Protein AF-0000000080353874 (afdb_homodimer)

Secondary structure (DSSP, 8-state):
-HHHHHHHHH-HHHHHHHHTS-HHHHHHHHHHHHHHHHHHTS-GGG--HHHHHHHHHHHHHHHHTT---HHHHHHHHHHHHHHHHHHHHHHHHHHHHHHHHHHHHHHHHHHHHHHHHHHHHHHHHPPPPTHHHHH-/-HHHHHHHHH-HHHHHHHHTS-HHHHHHHHHHHHHHHHHHTS-GGG--HHHHHHHHHHHHHHHHTT---HHHHHHHHHHHHHHHHHHHHHHHHHHHHHHHHHHHHHHHHHHHHHHHHHHHHHHHHPPPPHHHHHH-

pLDDT: mean 91.62, std 8.07, range [52.03, 98.19]

Sequence (272 aa):
MEFVSRLFEKHPEVALEFRSKNPHLRTGYINVLLRLTQKLGKSPQELSNDELSDAGVALTYMADAGFDMGWLDKILEEVKEKKKKEEACLARLQEMKEQLKPLKQKCLELEAQVDKEKAELLEARAPHSFDQYLSSMEFVSRLFEKHPEVALEFRSKNPHLRTGYINVLLRLTQKLGKSPQELSNDELSDAGVALTYMADAGFDMGWLDKILEEVKEKKKKEEACLARLQEMKEQLKPLKQKCLELEAQVDKEKAELLEARAPHSFDQYLSS

Foldseek 3Di:
DVVVVVVCVVVVVQVVLLVVDDPVCSVVLVVLVVVLVVQLPDALVVDDPVNLVVSVVSLVVCVVSPGDCVVSVVSSVVSVVNNVVVVVVVVVVVVVVVVVVVVVVVVVVVVVVVVVVVVVVVVVPDDDDPVVVVPD/DVVVVVVCVVVVVQVVLLVPDDPVCSVVLVVLVVVLVVQLPDALVVDDPVNLVVSVVSLVVCVVSPGDCVVSVVSSVVSVVNNVVVVVVVVVVVVVVVVVVVVVVVVVVVVVVVVVVVVVVVVVPDDDDPVVVVPD

Structure (mmCIF, N/CA/C/O backbone):
data_AF-0000000080353874-model_v1
#
loop_
_entity.id
_entity.type
_entity.pdbx_description
1 polymer 'MATH domain-containing protein'
#
loop_
_atom_site.group_PDB
_atom_site.id
_atom_site.type_symbol
_atom_site.label_atom_id
_atom_site.label_alt_id
_atom_site.label_comp_id
_atom_site.label_asym_id
_atom_site.label_entity_id
_atom_site.label_seq_id
_atom_site.pdbx_PDB_ins_code
_atom_site.Cartn_x
_atom_site.Cartn_y
_atom_site.Cartn_z
_atom_site.occupancy
_atom_site.B_iso_or_equiv
_atom_site.auth_seq_id
_atom_site.auth_comp_id
_atom_site.auth_asym_id
_atom_site.auth_atom_id
_atom_site.pdbx_PDB_model_num
ATOM 1 N N . MET A 1 1 ? 1.999 55.312 8.234 1 63.28 1 MET A N 1
ATOM 2 C CA . MET A 1 1 ? 1.044 56.312 8.711 1 63.28 1 MET A CA 1
ATOM 3 C C . MET A 1 1 ? -0.379 55.938 8.312 1 63.28 1 MET A C 1
ATOM 5 O O . MET A 1 1 ? -1.295 55.969 9.133 1 63.28 1 MET A O 1
ATOM 9 N N . GLU A 1 2 ? -0.512 55.281 7.141 1 74.94 2 GLU A N 1
ATOM 10 C CA . GLU A 1 2 ? -1.849 54.938 6.66 1 74.94 2 GLU A CA 1
ATOM 11 C C . GLU A 1 2 ? -2.475 53.812 7.5 1 74.94 2 GLU A C 1
ATOM 13 O O . GLU A 1 2 ? -3.664 53.875 7.82 1 74.94 2 GLU A O 1
ATOM 18 N N . PHE A 1 3 ? -1.653 52.969 8.039 1 76.69 3 PHE A N 1
ATOM 19 C CA . PHE A 1 3 ? -2.176 51.844 8.82 1 76.69 3 PHE A CA 1
ATOM 20 C C . PHE A 1 3 ? -2.705 52.344 10.164 1 76.69 3 PHE A C 1
ATOM 22 O O . PHE A 1 3 ? -3.803 51.969 10.578 1 76.69 3 PHE A O 1
ATOM 29 N N . VAL A 1 4 ? -2.002 53.25 10.703 1 81.5 4 VAL A N 1
ATOM 30 C CA . VAL A 1 4 ? -2.393 53.75 12.016 1 81.5 4 VAL A CA 1
ATOM 31 C C . VAL A 1 4 ? -3.688 54.562 11.891 1 81.5 4 VAL A C 1
ATOM 33 O O . VAL A 1 4 ? -4.574 54.438 12.742 1 81.5 4 VAL A O 1
ATOM 36 N N . SER A 1 5 ? -3.787 55.281 10.883 1 84 5 SER A N 1
ATOM 37 C CA . SER A 1 5 ? -5 56.062 10.656 1 84 5 SER A CA 1
ATOM 38 C C . SER A 1 5 ? -6.223 55.156 10.516 1 84 5 SER A C 1
ATOM 40 O O . SER A 1 5 ? -7.281 55.438 11.07 1 84 5 SER A O 1
ATOM 42 N N . ARG A 1 6 ? -6.059 54.031 9.844 1 82.25 6 ARG A N 1
ATOM 43 C CA . ARG A 1 6 ? -7.16 53.094 9.664 1 82.25 6 ARG A CA 1
ATOM 44 C C . ARG A 1 6 ? -7.5 52.406 10.977 1 82.25 6 ARG A C 1
ATOM 46 O O . ARG A 1 6 ? -8.672 52.156 11.273 1 82.25 6 ARG A O 1
ATOM 53 N N . LEU A 1 7 ? -6.5 52.156 11.648 1 84.31 7 LEU A N 1
ATOM 54 C CA . LEU A 1 7 ? -6.695 51.531 12.945 1 84.31 7 LEU A CA 1
ATOM 55 C C . LEU A 1 7 ? -7.484 52.438 13.883 1 84.31 7 LEU A C 1
ATOM 57 O O . LEU A 1 7 ? -8.43 52 14.531 1 84.31 7 LEU A O 1
ATOM 61 N N . PHE A 1 8 ? -7.184 53.812 13.812 1 86.69 8 PHE A N 1
ATOM 62 C CA . PHE A 1 8 ? -7.836 54.75 14.711 1 86.69 8 PHE A CA 1
ATOM 63 C C . PHE A 1 8 ? -9.25 55.062 14.234 1 86.69 8 PHE A C 1
ATOM 65 O O . PHE A 1 8 ? -10.117 55.406 15.031 1 86.69 8 PHE A O 1
ATOM 72 N N . GLU A 1 9 ? -9.477 54.969 12.969 1 84.31 9 GLU A N 1
ATOM 73 C CA . GLU A 1 9 ? -10.828 55.125 12.445 1 84.31 9 GLU A CA 1
ATOM 74 C C . GLU A 1 9 ? -11.75 54.031 12.945 1 84.31 9 GLU A C 1
ATOM 76 O O . GLU A 1 9 ? -12.906 54.281 13.273 1 84.31 9 GLU A O 1
ATOM 81 N N . LYS A 1 10 ? -11.234 52.906 13.102 1 83.44 10 LYS A N 1
ATOM 82 C CA . LYS A 1 10 ? -12.023 51.75 13.531 1 83.44 10 LYS A CA 1
ATOM 83 C C . LYS A 1 10 ? -12.094 51.656 15.055 1 83.44 10 LYS A C 1
ATOM 85 O O . LYS A 1 10 ? -13.086 51.188 15.609 1 83.44 10 LYS A O 1
ATOM 90 N N . HIS A 1 11 ? -11.016 52.094 15.641 1 84.06 11 HIS A N 1
ATOM 91 C CA . HIS A 1 11 ? -10.945 52.062 17.094 1 84.06 11 HIS A CA 1
ATOM 92 C C . HIS A 1 11 ? -10.68 53.469 17.641 1 84.06 11 HIS A C 1
ATOM 94 O O . HIS A 1 11 ? -9.602 53.75 18.188 1 84.06 11 HIS A O 1
ATOM 100 N N . PRO A 1 12 ? -11.711 54.312 17.562 1 86.25 12 PRO A N 1
ATOM 101 C CA . PRO A 1 12 ? -11.508 55.719 17.953 1 86.25 12 PRO A CA 1
ATOM 102 C C . PRO A 1 12 ? -11.188 55.875 19.453 1 86.25 12 PRO A C 1
ATOM 104 O O . PRO A 1 12 ? -10.508 56.812 19.844 1 86.25 12 PRO A O 1
ATOM 107 N N . GLU A 1 13 ? -11.742 54.938 20.219 1 86.94 13 GLU A N 1
ATOM 108 C CA . GLU A 1 13 ? -11.438 54.969 21.656 1 86.94 13 GLU A CA 1
ATOM 109 C C . GLU A 1 13 ? -9.938 54.906 21.906 1 86.94 13 GLU A C 1
ATOM 111 O O . GLU A 1 13 ? -9.414 55.531 22.812 1 86.94 13 GLU A O 1
ATOM 116 N N . VAL A 1 14 ? -9.281 54.094 21.094 1 87.75 14 VAL A N 1
ATOM 117 C CA . VAL A 1 14 ? -7.836 53.969 21.234 1 87.75 14 VAL A CA 1
ATOM 118 C C . VAL A 1 14 ? -7.176 55.281 20.812 1 87.75 14 VAL A C 1
ATOM 120 O O . VAL A 1 14 ? -6.23 55.75 21.469 1 87.75 14 VAL A O 1
ATOM 123 N N . ALA A 1 15 ? -7.652 55.938 19.797 1 86.75 15 ALA A N 1
ATOM 124 C CA . ALA A 1 15 ? -7.125 57.25 19.375 1 86.75 15 ALA A CA 1
ATOM 125 C C . ALA A 1 15 ? -7.227 58.281 20.484 1 86.75 15 ALA A C 1
ATOM 127 O O . ALA A 1 15 ? -6.281 59.031 20.734 1 86.75 15 ALA A O 1
ATOM 128 N N . LEU A 1 16 ? -8.43 58.25 21.094 1 90.31 16 LEU A N 1
ATOM 129 C CA . LEU A 1 16 ? -8.648 59.188 22.188 1 90.31 16 LEU A CA 1
ATOM 130 C C . LEU A 1 16 ? -7.668 58.938 23.328 1 90.31 16 LEU A C 1
ATOM 132 O O . LEU A 1 16 ? -7.148 59.906 23.922 1 90.31 16 LEU A O 1
ATOM 136 N N . GLU A 1 17 ? -7.441 57.75 23.625 1 91 17 GLU A N 1
ATOM 137 C CA . GLU A 1 17 ? -6.523 57.375 24.703 1 91 17 GLU A CA 1
ATOM 138 C C . GLU A 1 17 ? -5.09 57.781 24.359 1 91 17 GLU A C 1
ATOM 140 O O . GLU A 1 17 ? -4.328 58.188 25.25 1 91 17 GLU A O 1
ATOM 145 N N . PHE A 1 18 ? -4.766 57.75 23.141 1 89.25 18 PHE A N 1
ATOM 146 C CA . PHE A 1 18 ? -3.451 58.188 22.703 1 89.25 18 PHE A CA 1
ATOM 147 C C . PHE A 1 18 ? -3.305 59.688 22.891 1 89.25 18 PHE A C 1
ATOM 149 O O . PHE A 1 18 ? -2.25 60.156 23.312 1 89.25 18 PHE A O 1
ATOM 156 N N . ARG A 1 19 ? -4.273 60.406 22.625 1 87.31 19 ARG A N 1
ATOM 157 C CA . ARG A 1 19 ? -4.246 61.875 22.703 1 87.31 19 ARG A CA 1
ATOM 158 C C . ARG A 1 19 ? -4.016 62.344 24.125 1 87.31 19 ARG A C 1
ATOM 160 O O . ARG A 1 19 ? -3.41 63.375 24.359 1 87.31 19 ARG A O 1
ATOM 167 N N . SER A 1 20 ? -4.512 61.531 25.031 1 88.06 20 SER A N 1
ATOM 168 C CA . SER A 1 20 ? -4.406 61.938 26.438 1 88.06 20 SER A CA 1
ATOM 169 C C . SER A 1 20 ? -2.984 61.719 26.953 1 88.06 20 SER A C 1
ATOM 171 O O . SER A 1 20 ? -2.641 62.219 28.031 1 88.06 20 SER A O 1
ATOM 173 N N . LYS A 1 21 ? -2.145 61.094 26.172 1 89.94 21 LYS A N 1
ATOM 174 C CA . LYS A 1 21 ? -0.783 60.812 26.609 1 89.94 21 LYS A CA 1
ATOM 175 C C . LYS A 1 21 ? 0.164 61.969 26.234 1 89.94 21 LYS A C 1
ATOM 177 O O . LYS A 1 21 ? -0.119 62.719 25.328 1 89.94 21 LYS A O 1
ATOM 182 N N . ASN A 1 22 ? 1.333 62.062 27 1 90.44 22 ASN A N 1
ATOM 183 C CA . ASN A 1 22 ? 2.398 63 26.641 1 90.44 22 ASN A CA 1
ATOM 184 C C . ASN A 1 22 ? 2.941 62.719 25.25 1 90.44 22 ASN A C 1
ATOM 186 O O . ASN A 1 22 ? 3.131 61.562 24.875 1 90.44 22 ASN A O 1
ATOM 190 N N . PRO A 1 23 ? 3.223 63.75 24.531 1 86.69 23 PRO A N 1
ATOM 191 C CA . PRO A 1 23 ? 3.672 63.594 23.141 1 86.69 23 PRO A CA 1
ATOM 192 C C . PRO A 1 23 ? 4.902 62.688 23.031 1 86.69 23 PRO A C 1
ATOM 194 O O . PRO A 1 23 ? 5.051 61.969 22.047 1 86.69 23 PRO A O 1
ATOM 197 N N . HIS A 1 24 ? 5.707 62.688 24.094 1 86.62 24 HIS A N 1
ATOM 198 C CA . HIS A 1 24 ? 6.938 61.906 24.047 1 86.62 24 HIS A CA 1
ATOM 199 C C . HIS A 1 24 ? 6.648 60.406 24.156 1 86.62 24 HIS A C 1
ATOM 201 O O . HIS A 1 24 ? 7.398 59.562 23.625 1 86.62 24 HIS A O 1
ATOM 207 N N . LEU A 1 25 ? 5.539 60.125 24.797 1 90.25 25 LEU A N 1
ATOM 208 C CA . LEU A 1 25 ? 5.184 58.719 25.016 1 90.25 25 LEU A CA 1
ATOM 209 C C . LEU A 1 25 ? 4.309 58.188 23.891 1 90.25 25 LEU A C 1
ATOM 211 O O . LEU A 1 25 ? 4.246 56.969 23.672 1 90.25 25 LEU A O 1
ATOM 215 N N . ARG A 1 26 ? 3.723 59.125 23.125 1 90.62 26 ARG A N 1
ATOM 216 C CA . ARG A 1 26 ? 2.785 58.719 22.078 1 90.62 26 ARG A CA 1
ATOM 217 C C . ARG A 1 26 ? 3.492 57.938 20.984 1 90.62 26 ARG A C 1
ATOM 219 O O . ARG A 1 26 ? 2.998 56.906 20.531 1 90.62 26 ARG A O 1
ATOM 226 N N . THR A 1 27 ? 4.605 58.406 20.703 1 89.31 27 THR A N 1
ATOM 227 C CA . THR A 1 27 ? 5.375 57.75 19.656 1 89.31 27 THR A CA 1
ATOM 228 C C . THR A 1 27 ? 5.758 56.344 20.078 1 89.31 27 THR A C 1
ATOM 230 O O . THR A 1 27 ? 5.652 55.406 19.281 1 89.31 27 THR A O 1
ATOM 233 N N . GLY A 1 28 ? 6.172 56.156 21.281 1 92.69 28 GLY A N 1
ATOM 234 C CA . GLY A 1 28 ? 6.512 54.844 21.781 1 92.69 28 GLY A CA 1
ATOM 235 C C . GLY A 1 28 ? 5.344 53.875 21.766 1 92.69 28 GLY A C 1
ATOM 236 O O . GLY A 1 28 ? 5.48 52.75 21.297 1 92.69 28 GLY A O 1
ATOM 237 N N . TYR A 1 29 ? 4.246 54.375 22.172 1 94.38 29 TYR A N 1
ATOM 238 C CA . TYR A 1 29 ? 3.053 53.531 22.219 1 94.38 29 TYR A CA 1
ATOM 239 C C . TYR A 1 29 ? 2.588 53.156 20.812 1 94.38 29 TYR A C 1
ATOM 241 O O . TYR A 1 29 ? 2.158 52.031 20.562 1 94.38 29 TYR A O 1
ATOM 249 N N . ILE A 1 30 ? 2.701 54.125 19.906 1 91 30 ILE A N 1
ATOM 250 C CA . ILE A 1 30 ? 2.301 53.875 18.531 1 91 30 ILE A CA 1
ATOM 251 C C . ILE A 1 30 ? 3.197 52.781 17.922 1 91 30 ILE A C 1
ATOM 253 O O . ILE A 1 30 ? 2.721 51.906 17.219 1 91 30 ILE A O 1
ATOM 257 N N . ASN A 1 31 ? 4.422 52.812 18.281 1 93 31 ASN A N 1
ATOM 258 C CA . ASN A 1 31 ? 5.355 51.812 17.766 1 93 31 ASN A CA 1
ATOM 259 C C . ASN A 1 31 ? 5.031 50.406 18.312 1 93 31 ASN A C 1
ATOM 261 O O . ASN A 1 31 ? 5.133 49.438 17.594 1 93 31 ASN A O 1
ATOM 265 N N . VAL A 1 32 ? 4.695 50.344 19.578 1 94.19 32 VAL A N 1
ATOM 266 C CA . VAL A 1 32 ? 4.297 49.094 20.172 1 94.19 32 VAL A CA 1
ATOM 267 C C . VAL A 1 32 ? 3.059 48.531 19.453 1 94.19 32 VAL A C 1
ATOM 269 O O . VAL A 1 32 ? 3.01 47.375 19.078 1 94.19 32 VAL A O 1
ATOM 272 N N . LEU A 1 33 ? 2.1 49.438 19.234 1 92.31 33 LEU A N 1
ATOM 273 C CA . LEU A 1 33 ? 0.855 49.062 18.578 1 92.31 33 LEU A CA 1
ATOM 274 C C . LEU A 1 33 ? 1.118 48.562 17.172 1 92.31 33 LEU A C 1
ATOM 276 O O . LEU A 1 33 ? 0.566 47.531 16.75 1 92.31 33 LEU A O 1
ATOM 280 N N . LEU A 1 34 ? 2.012 49.25 16.5 1 90.88 34 LEU A N 1
ATOM 281 C CA . LEU A 1 34 ? 2.346 48.844 15.133 1 90.88 34 LEU A CA 1
ATOM 282 C C . LEU A 1 34 ? 3.047 47.5 15.109 1 90.88 34 LEU A C 1
ATOM 284 O O . LEU A 1 34 ? 2.732 46.656 14.273 1 90.88 34 LEU A O 1
ATOM 288 N N . ARG A 1 35 ? 3.938 47.25 15.992 1 94.06 35 ARG A N 1
ATOM 289 C CA . ARG A 1 35 ? 4.633 45.969 16.078 1 94.06 35 ARG A CA 1
ATOM 290 C C . ARG A 1 35 ? 3.662 44.844 16.391 1 94.06 35 ARG A C 1
ATOM 292 O O . ARG A 1 35 ? 3.756 43.75 15.812 1 94.06 35 ARG A O 1
ATOM 299 N N . LEU A 1 36 ? 2.766 45.062 17.266 1 94.12 36 LEU A N 1
ATOM 300 C CA . LEU A 1 36 ? 1.767 44.062 17.625 1 94.12 36 LEU A CA 1
ATOM 301 C C . LEU A 1 36 ? 0.898 43.688 16.438 1 94.12 36 LEU A C 1
ATOM 303 O O . LEU A 1 36 ? 0.7 42.5 16.141 1 94.12 36 LEU A O 1
ATOM 307 N N . THR A 1 37 ? 0.398 44.688 15.742 1 90.5 37 THR A N 1
ATOM 308 C CA . THR A 1 37 ? -0.496 44.438 14.617 1 90.5 37 THR A CA 1
ATOM 309 C C . THR A 1 37 ? 0.243 43.719 13.484 1 90.5 37 THR A C 1
ATOM 311 O O . THR A 1 37 ? -0.317 42.844 12.82 1 90.5 37 THR A O 1
ATOM 314 N N . GLN A 1 38 ? 1.484 44.094 13.297 1 89.62 38 GLN A N 1
ATOM 315 C CA . GLN A 1 38 ? 2.301 43.438 12.281 1 89.62 38 GLN A CA 1
ATOM 316 C C . GLN A 1 38 ? 2.531 41.969 12.633 1 89.62 38 GLN A C 1
ATOM 318 O O . GLN A 1 38 ? 2.389 41.094 11.781 1 89.62 38 GLN A O 1
ATOM 323 N N . LYS A 1 39 ? 2.873 41.719 13.852 1 93.38 39 LYS A N 1
ATOM 324 C CA . LYS A 1 39 ? 3.137 40.375 14.336 1 93.38 39 LYS A CA 1
ATOM 325 C C . LYS A 1 39 ? 1.88 39.5 14.258 1 93.38 39 LYS A C 1
ATOM 327 O O . LYS A 1 39 ? 1.908 38.406 13.703 1 93.38 39 LYS A O 1
ATOM 332 N N . LEU A 1 40 ? 0.799 40.031 14.727 1 92.56 40 LEU A N 1
ATOM 333 C CA . LEU A 1 40 ? -0.435 39.25 14.805 1 92.56 40 LEU A CA 1
ATOM 334 C C . LEU A 1 40 ? -1.054 39.094 13.422 1 92.56 40 LEU A C 1
ATOM 336 O O . LEU A 1 40 ? -1.921 38.219 13.234 1 92.56 40 LEU A O 1
ATOM 340 N N . GLY A 1 41 ? -0.61 39.875 12.492 1 89.5 41 GLY A N 1
ATOM 341 C CA . GLY A 1 41 ? -1.071 39.75 11.125 1 89.5 41 GLY A CA 1
ATOM 342 C C . GLY A 1 41 ? -0.348 38.656 10.344 1 89.5 41 GLY A C 1
ATOM 343 O O . GLY A 1 41 ? -0.775 38.281 9.258 1 89.5 41 GLY A O 1
ATOM 344 N N . LYS A 1 42 ? 0.674 38.156 10.859 1 90.56 42 LYS A N 1
ATOM 345 C CA . LYS A 1 42 ? 1.438 37.094 10.211 1 90.56 42 LYS A CA 1
ATOM 346 C C . LYS A 1 42 ? 0.705 35.75 10.289 1 90.56 42 LYS A C 1
ATOM 348 O O . LYS A 1 42 ? -0.196 35.594 11.117 1 90.56 42 LYS A O 1
ATOM 353 N N . SER A 1 43 ? 1.148 34.906 9.398 1 92.06 43 SER A N 1
ATOM 354 C CA . SER A 1 43 ? 0.629 33.562 9.484 1 92.06 43 SER A CA 1
ATOM 355 C C . SER A 1 43 ? 1.178 32.844 10.703 1 92.06 43 SER A C 1
ATOM 357 O O . SER A 1 43 ? 2.301 33.094 11.141 1 92.06 43 SER A O 1
ATOM 359 N N . PRO A 1 44 ? 0.392 31.922 11.242 1 92.19 44 PRO A N 1
ATOM 360 C CA . PRO A 1 44 ? 0.821 31.188 12.43 1 92.19 44 PRO A CA 1
ATOM 361 C C . PRO A 1 44 ? 2.168 30.5 12.242 1 92.19 44 PRO A C 1
ATOM 363 O O . PRO A 1 44 ? 2.945 30.375 13.188 1 92.19 44 PRO A O 1
ATOM 366 N N . GLN A 1 45 ? 2.424 30.094 11.023 1 93.56 45 GLN A N 1
ATOM 367 C CA . GLN A 1 45 ? 3.652 29.344 10.789 1 93.56 45 GLN A CA 1
ATOM 368 C C . GLN A 1 45 ? 4.879 30.234 10.906 1 93.56 45 GLN A C 1
ATOM 370 O O . GLN A 1 45 ? 5.992 29.75 11.117 1 93.56 45 GLN A O 1
ATOM 375 N N . GLU A 1 46 ? 4.629 31.547 10.805 1 94.25 46 GLU A N 1
ATOM 376 C CA . GLU A 1 46 ? 5.727 32.5 10.852 1 94.25 46 GLU A CA 1
ATOM 377 C C . GLU A 1 46 ? 5.957 33 12.273 1 94.25 46 GLU A C 1
ATOM 379 O O . GLU A 1 46 ? 6.895 33.781 12.523 1 94.25 46 GLU A O 1
ATOM 384 N N . LEU A 1 47 ? 5.148 32.625 13.234 1 95.19 47 LEU A N 1
ATOM 385 C CA . LEU A 1 47 ? 5.211 33.094 14.609 1 95.19 47 LEU A CA 1
ATOM 386 C C . LEU A 1 47 ? 5.699 32 15.539 1 95.19 47 LEU A C 1
ATOM 388 O O . LEU A 1 47 ? 5.301 30.844 15.398 1 95.19 47 LEU A O 1
ATOM 392 N N . SER A 1 48 ? 6.586 32.25 16.375 1 96.44 48 SER A N 1
ATOM 393 C CA . SER A 1 48 ? 6.949 31.312 17.422 1 96.44 48 SER A CA 1
ATOM 394 C C . SER A 1 48 ? 6.078 31.5 18.656 1 96.44 48 SER A C 1
ATOM 396 O O . SER A 1 48 ? 5.422 32.531 18.812 1 96.44 48 SER A O 1
ATOM 398 N N . ASN A 1 49 ? 6.027 30.5 19.516 1 96.31 49 ASN A N 1
ATOM 399 C CA . ASN A 1 49 ? 5.289 30.625 20.766 1 96.31 49 ASN A CA 1
ATOM 400 C C . ASN A 1 49 ? 5.863 31.75 21.641 1 96.31 49 ASN A C 1
ATOM 402 O O . ASN A 1 49 ? 5.121 32.406 22.359 1 96.31 49 ASN A O 1
ATOM 406 N N . ASP A 1 50 ? 7.168 31.984 21.531 1 96.94 50 ASP A N 1
ATOM 407 C CA . ASP A 1 50 ? 7.805 33.062 22.25 1 96.94 50 ASP A CA 1
ATOM 408 C C . ASP A 1 50 ? 7.309 34.438 21.75 1 96.94 50 ASP A C 1
ATOM 410 O O . ASP A 1 50 ? 7.082 35.344 22.547 1 96.94 50 ASP A O 1
ATOM 414 N N . GLU A 1 51 ? 7.172 34.531 20.453 1 96.94 51 GLU A N 1
ATOM 415 C CA . GLU A 1 51 ? 6.688 35.781 19.891 1 96.94 51 GLU A CA 1
ATOM 416 C C . GLU A 1 51 ? 5.258 36.062 20.344 1 96.94 51 GLU A C 1
ATOM 418 O O . GLU A 1 51 ? 4.902 37.219 20.594 1 96.94 51 GLU A O 1
ATOM 423 N N . LEU A 1 52 ? 4.48 35.031 20.469 1 97.25 52 LEU A N 1
ATOM 424 C CA . LEU A 1 52 ? 3.107 35.219 20.938 1 97.25 52 LEU A CA 1
ATOM 425 C C . LEU A 1 52 ? 3.074 35.594 22.406 1 97.25 52 LEU A C 1
ATOM 427 O O . LEU A 1 52 ? 2.277 36.469 22.812 1 97.25 52 LEU A O 1
ATOM 431 N N . SER A 1 53 ? 3.959 34.938 23.203 1 97.5 53 SER A N 1
ATOM 432 C CA . SER A 1 53 ? 4.082 35.344 24.609 1 97.5 53 SER A CA 1
ATOM 433 C C . SER A 1 53 ? 4.508 36.781 24.75 1 97.5 53 SER A C 1
ATOM 435 O O . SER A 1 53 ? 3.949 37.531 25.562 1 97.5 53 SER A O 1
ATOM 437 N N . ASP A 1 54 ? 5.449 37.156 23.891 1 97.56 54 ASP A N 1
ATOM 438 C CA . ASP A 1 54 ? 5.914 38.531 23.891 1 97.56 54 ASP A CA 1
ATOM 439 C C . ASP A 1 54 ? 4.777 39.5 23.562 1 97.56 54 ASP A C 1
ATOM 441 O O . ASP A 1 54 ? 4.684 40.594 24.141 1 97.56 54 ASP A O 1
ATOM 445 N N . ALA A 1 55 ? 3.977 39.125 22.609 1 97.5 55 ALA A N 1
ATOM 446 C CA . ALA A 1 55 ? 2.828 39.938 22.25 1 97.5 55 ALA A CA 1
ATOM 447 C C . ALA A 1 55 ? 1.883 40.094 23.438 1 97.5 55 ALA A C 1
ATOM 449 O O . ALA A 1 55 ? 1.349 41.188 23.672 1 97.5 55 ALA A O 1
ATOM 450 N N . GLY A 1 56 ? 1.693 39.031 24.188 1 97.94 56 GLY A N 1
ATOM 451 C CA . GLY A 1 56 ? 0.888 39.094 25.391 1 97.94 56 GLY A CA 1
ATOM 452 C C . GLY A 1 56 ? 1.443 40.062 26.406 1 97.94 56 GLY A C 1
ATOM 453 O O . GLY A 1 56 ? 0.695 40.844 27 1 97.94 56 GLY A O 1
ATOM 454 N N . VAL A 1 57 ? 2.742 40.062 26.594 1 98 57 VAL A N 1
ATOM 455 C CA . VAL A 1 57 ? 3.404 40.969 27.516 1 98 57 VAL A CA 1
ATOM 456 C C . VAL A 1 57 ? 3.223 42.406 27.047 1 98 57 VAL A C 1
ATOM 458 O O . VAL A 1 57 ? 2.91 43.281 27.859 1 98 57 VAL A O 1
ATOM 461 N N . ALA A 1 58 ? 3.387 42.656 25.75 1 97.94 58 ALA A N 1
ATOM 462 C CA . ALA A 1 58 ? 3.225 43.969 25.188 1 97.94 58 ALA A CA 1
ATOM 463 C C . ALA A 1 58 ? 1.799 44.5 25.375 1 97.94 58 ALA A C 1
ATOM 465 O O . ALA A 1 58 ? 1.588 45.656 25.672 1 97.94 58 ALA A O 1
ATOM 466 N N . LEU A 1 59 ? 0.845 43.625 25.219 1 97.12 59 LEU A N 1
ATOM 467 C CA . LEU A 1 59 ? -0.548 44 25.422 1 97.12 59 LEU A CA 1
ATOM 468 C C . LEU A 1 59 ? -0.8 44.406 26.875 1 97.12 59 LEU A C 1
ATOM 470 O O . LEU A 1 59 ? -1.5 45.375 27.141 1 97.12 59 LEU A O 1
ATOM 474 N N . THR A 1 60 ? -0.199 43.656 27.812 1 97.06 60 THR A N 1
ATOM 475 C CA . THR A 1 60 ? -0.304 44 29.234 1 97.06 60 THR A CA 1
ATOM 476 C C . THR A 1 60 ? 0.319 45.375 29.516 1 97.06 60 THR A C 1
ATOM 478 O O . THR A 1 60 ? -0.249 46.156 30.25 1 97.06 60 THR A O 1
ATOM 481 N N . TYR A 1 61 ? 1.444 45.594 28.844 1 96.62 61 TYR A N 1
ATOM 482 C CA . TYR A 1 61 ? 2.119 46.906 28.969 1 96.62 61 TYR A CA 1
ATOM 483 C C . TYR A 1 61 ? 1.209 48.031 28.5 1 96.62 61 TYR A C 1
ATOM 485 O O . TYR A 1 61 ? 1.073 49.031 29.203 1 96.62 61 TYR A O 1
ATOM 493 N N . MET A 1 62 ? 0.507 47.844 27.406 1 95.69 62 MET A N 1
ATOM 494 C CA . MET A 1 62 ? -0.409 48.844 26.875 1 95.69 62 MET A CA 1
ATOM 495 C C . MET A 1 62 ? -1.616 49.031 27.781 1 95.69 62 MET A C 1
ATOM 497 O O . MET A 1 62 ? -2.043 50.156 28.031 1 95.69 62 MET A O 1
ATOM 501 N N . ALA A 1 63 ? -2.094 47.969 28.281 1 94.75 63 ALA A N 1
ATOM 502 C CA . ALA A 1 63 ? -3.238 48.031 29.188 1 94.75 63 ALA A CA 1
ATOM 503 C C . ALA A 1 63 ? -2.885 48.781 30.469 1 94.75 63 A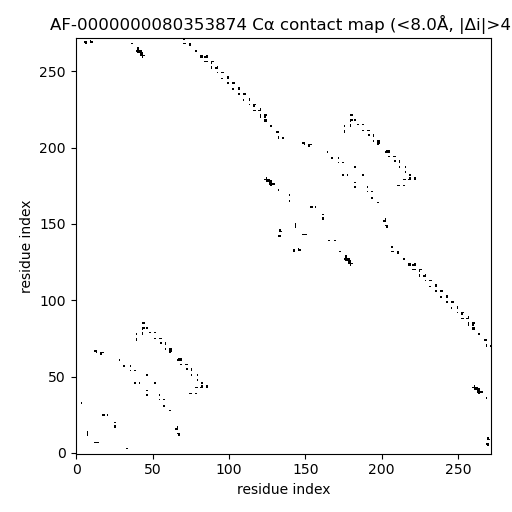LA A C 1
ATOM 505 O O . ALA A 1 63 ? -3.674 49.594 30.953 1 94.75 63 ALA A O 1
ATOM 506 N N . ASP A 1 64 ? -1.743 48.531 30.969 1 95.06 64 ASP A N 1
ATOM 507 C CA . ASP A 1 64 ? -1.265 49.219 32.188 1 95.06 64 ASP A CA 1
ATOM 508 C C . ASP A 1 64 ? -1.166 50.719 31.953 1 95.06 64 ASP A C 1
ATOM 510 O O . ASP A 1 64 ? -1.316 51.5 32.906 1 95.06 64 ASP A O 1
ATOM 514 N N . ALA A 1 65 ? -0.91 51.062 30.719 1 94.06 65 ALA A N 1
ATOM 515 C CA . ALA A 1 65 ? -0.805 52.469 30.375 1 94.06 65 ALA A CA 1
ATOM 516 C C . ALA A 1 65 ? -2.184 53.094 30.125 1 94.06 65 ALA A C 1
ATOM 518 O O . ALA A 1 65 ? -2.295 54.281 29.766 1 94.06 65 ALA A O 1
ATOM 519 N N . GLY A 1 66 ? -3.264 52.25 30.219 1 93.5 66 GLY A N 1
ATOM 520 C CA . GLY A 1 66 ? -4.617 52.781 30.156 1 93.5 66 GLY A CA 1
ATOM 521 C C . GLY A 1 66 ? -5.277 52.562 28.812 1 93.5 66 GLY A C 1
ATOM 522 O O . GLY A 1 66 ? -6.34 53.125 28.531 1 93.5 66 GLY A O 1
ATOM 523 N N . PHE A 1 67 ? -4.637 51.781 27.891 1 93.31 67 PHE A N 1
ATOM 524 C CA . PHE A 1 67 ? -5.246 51.5 26.594 1 93.31 67 PHE A CA 1
ATOM 525 C C . PHE A 1 67 ? -6.176 50.312 26.672 1 93.31 67 PHE A C 1
ATOM 527 O O . PHE A 1 67 ? -5.848 49.281 27.297 1 93.31 67 PHE A O 1
ATOM 534 N N . ASP A 1 68 ? -7.363 50.5 26.078 1 91.44 68 ASP A N 1
ATOM 535 C CA . ASP A 1 68 ? -8.242 49.344 25.922 1 91.44 68 ASP A CA 1
ATOM 536 C C . ASP A 1 68 ? -7.773 48.469 24.766 1 91.44 68 ASP A C 1
ATOM 538 O O . ASP A 1 68 ? -8.016 48.75 23.609 1 91.44 68 ASP A O 1
ATOM 542 N N . MET A 1 69 ? -7.148 47.375 25.172 1 90.94 69 MET A N 1
ATOM 543 C CA . MET A 1 69 ? -6.559 46.5 24.172 1 90.94 69 MET A CA 1
ATOM 544 C C . MET A 1 69 ? -7.387 45.219 24.016 1 90.94 69 MET A C 1
ATOM 546 O O . MET A 1 69 ? -6.902 44.219 23.484 1 90.94 69 MET A O 1
ATOM 550 N N . GLY A 1 70 ? -8.625 45.188 24.484 1 90.62 70 GLY A N 1
ATOM 551 C CA . GLY A 1 70 ? -9.469 44 24.453 1 90.62 70 GLY A CA 1
ATOM 552 C C . GLY A 1 70 ? -9.594 43.406 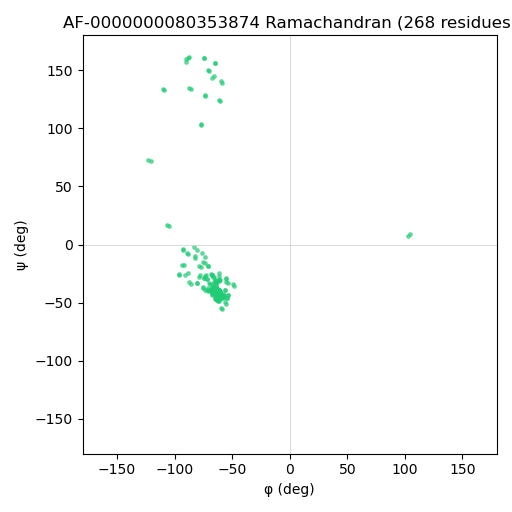23.062 1 90.62 70 GLY A C 1
ATOM 553 O O . GLY A 1 70 ? -9.547 42.188 22.906 1 90.62 70 GLY A O 1
ATOM 554 N N . TRP A 1 71 ? -9.781 44.188 22.094 1 89 71 TRP A N 1
ATOM 555 C CA . TRP A 1 71 ? -9.938 43.719 20.734 1 89 71 TRP A CA 1
ATOM 556 C C . TRP A 1 71 ? -8.68 43 20.25 1 89 71 TRP A C 1
ATOM 558 O O . TRP A 1 71 ? -8.766 41.969 19.578 1 89 71 TRP A O 1
ATOM 568 N N . LEU A 1 72 ? -7.469 43.5 20.547 1 92.06 72 LEU A N 1
ATOM 569 C CA . LEU A 1 72 ? -6.215 42.875 20.141 1 92.06 72 LEU A CA 1
ATOM 570 C C . LEU A 1 72 ? -5.934 41.625 20.984 1 92.06 72 LEU A C 1
ATOM 572 O O . LEU A 1 72 ? -5.348 40.656 20.484 1 92.06 72 LEU A O 1
ATOM 576 N N . ASP A 1 73 ? -6.445 41.625 22.234 1 93.69 73 ASP A N 1
ATOM 577 C CA . ASP A 1 73 ? -6.355 40.438 23.078 1 93.69 73 ASP A CA 1
ATOM 578 C C . ASP A 1 73 ? -7.098 39.281 22.438 1 93.69 73 ASP A C 1
ATOM 580 O O . ASP A 1 73 ? -6.609 38.156 22.453 1 93.69 73 ASP A O 1
ATOM 584 N N . LYS A 1 74 ? -8.219 39.594 21.938 1 92.94 74 LYS A N 1
ATOM 585 C CA . LYS A 1 74 ? -9.008 38.562 21.281 1 92.94 74 LYS A CA 1
ATOM 586 C C . LYS A 1 74 ? -8.281 37.969 20.078 1 92.94 74 LYS A C 1
ATOM 588 O O . LYS A 1 74 ? -8.273 36.75 19.859 1 92.94 74 LYS A O 1
ATOM 593 N N . ILE A 1 75 ? -7.711 38.844 19.312 1 92.06 75 ILE A N 1
ATOM 594 C CA . ILE A 1 75 ? -6.98 38.406 18.125 1 92.06 75 ILE A CA 1
ATOM 595 C C . ILE A 1 75 ? -5.793 37.531 18.547 1 92.06 75 ILE A C 1
ATOM 597 O O . ILE A 1 75 ? -5.527 36.5 17.922 1 92.06 75 ILE A O 1
ATOM 601 N N . LEU A 1 76 ? -5.059 38 19.547 1 95 76 LEU A N 1
ATOM 602 C CA . LEU A 1 76 ? -3.93 37.219 20.047 1 95 76 LEU A CA 1
ATOM 603 C C . LEU A 1 76 ? -4.371 35.812 20.438 1 95 76 LEU A C 1
ATOM 605 O O . LEU A 1 76 ? -3.709 34.844 20.078 1 95 76 LEU A O 1
ATOM 609 N N . GLU A 1 77 ? -5.477 35.719 21.156 1 94.88 77 GLU A N 1
ATOM 610 C CA . GLU A 1 77 ? -5.977 34.406 21.562 1 94.88 77 GLU A CA 1
ATOM 611 C C . GLU A 1 77 ? -6.324 33.562 20.344 1 94.88 77 GLU A C 1
ATOM 613 O O . GLU A 1 77 ? -6.055 32.344 20.328 1 94.88 77 GLU A O 1
ATOM 618 N N . GLU A 1 78 ? -6.934 34.188 19.359 1 93.38 78 GLU A N 1
ATOM 619 C CA . GLU A 1 78 ? -7.27 33.438 18.125 1 93.38 78 GLU A CA 1
ATOM 620 C C . GLU A 1 78 ? -6.016 32.969 17.422 1 93.38 78 GLU A C 1
ATOM 622 O O . GLU A 1 78 ? -5.984 31.828 16.922 1 93.38 78 GLU A O 1
ATOM 627 N N . VAL A 1 79 ? -5.016 33.781 17.344 1 94 79 VAL A N 1
ATOM 628 C CA . VAL A 1 79 ? -3.768 33.406 16.688 1 94 79 VAL A CA 1
ATOM 629 C C . VAL A 1 79 ? -3.1 32.281 17.453 1 94 79 VAL A C 1
ATOM 631 O O . VAL A 1 79 ? -2.584 31.344 16.859 1 94 79 VAL A O 1
ATOM 634 N N . LYS A 1 80 ? -3.111 32.406 18.766 1 95.69 80 LYS A N 1
ATOM 635 C CA . LYS A 1 80 ? -2.561 31.328 19.594 1 95.69 80 LYS A CA 1
ATOM 636 C C . LYS A 1 80 ? -3.266 30.016 19.312 1 95.69 80 LYS A C 1
ATOM 638 O O . LYS A 1 80 ? -2.619 28.969 19.203 1 95.69 80 LYS A O 1
ATOM 643 N N . GLU A 1 81 ? -4.562 30.094 19.203 1 95.25 81 GLU A N 1
ATOM 644 C CA . GLU A 1 81 ? -5.336 28.891 18.922 1 95.25 81 GLU A CA 1
ATOM 645 C C . GLU A 1 81 ? -4.984 28.328 17.547 1 95.25 81 GLU A C 1
ATOM 647 O O . GLU A 1 81 ? -4.844 27.109 17.391 1 95.25 81 GLU A O 1
ATOM 652 N N . LYS A 1 82 ? -4.859 29.172 16.594 1 94.56 82 LYS A N 1
ATOM 653 C CA . LYS A 1 82 ? -4.48 28.734 15.258 1 94.56 82 LYS A CA 1
ATOM 654 C C . LYS A 1 82 ? -3.092 28.094 15.258 1 94.56 82 LYS A C 1
ATOM 656 O O . LYS A 1 82 ? -2.863 27.094 14.586 1 94.56 82 LYS A O 1
ATOM 661 N N . LYS A 1 83 ? -2.191 28.703 15.984 1 96.12 83 LYS A N 1
ATOM 662 C CA . LYS A 1 83 ? -0.845 28.141 16.094 1 96.12 83 LYS A CA 1
ATOM 663 C C . LYS A 1 83 ? -0.871 26.75 16.703 1 96.12 83 LYS A C 1
ATOM 665 O O . LYS A 1 83 ? -0.203 25.828 16.203 1 96.12 83 LYS A O 1
ATOM 670 N N . LYS A 1 84 ? -1.609 26.625 17.75 1 96.62 84 LYS A N 1
ATOM 671 C CA . LYS A 1 84 ? -1.756 25.312 18.375 1 96.62 84 LYS A CA 1
ATOM 672 C C . LYS A 1 84 ? -2.301 24.297 17.391 1 96.62 84 LYS A C 1
ATOM 674 O O . LYS A 1 84 ? -1.813 23.172 17.328 1 96.62 84 LYS A O 1
ATOM 679 N N . LYS A 1 85 ? -3.273 24.641 16.688 1 96.44 85 LYS A N 1
ATOM 680 C CA . LYS A 1 85 ? -3.865 23.766 15.68 1 96.44 85 LYS A CA 1
ATOM 681 C C . LYS A 1 85 ? -2.855 23.406 14.594 1 96.44 85 LYS A C 1
ATOM 683 O O . LYS A 1 85 ? -2.781 22.25 14.164 1 96.44 85 LYS A O 1
ATOM 688 N N . GLU A 1 86 ? -2.182 24.375 14.125 1 96.94 86 GLU A N 1
ATOM 689 C CA . GLU A 1 86 ? -1.15 24.156 13.117 1 96.94 86 GLU A CA 1
ATOM 690 C C . GLU A 1 86 ? -0.123 23.125 13.602 1 96.94 86 GLU A C 1
ATOM 692 O O . GLU A 1 86 ? 0.215 22.188 12.883 1 96.94 86 GLU A O 1
ATOM 697 N N . GLU A 1 87 ? 0.345 23.359 14.742 1 97.38 87 GLU A N 1
ATOM 698 C CA . GLU A 1 87 ? 1.357 22.469 15.305 1 97.38 87 GLU A CA 1
ATOM 699 C C . GLU A 1 87 ? 0.812 21.062 15.477 1 97.38 87 GLU A C 1
ATOM 701 O O . GLU A 1 87 ? 1.521 20.078 15.242 1 97.38 87 GLU A O 1
ATOM 706 N N . ALA A 1 88 ? -0.413 20.969 15.906 1 97.19 88 ALA A N 1
ATOM 707 C CA . ALA A 1 88 ? -1.053 19.672 16.062 1 97.19 88 ALA A CA 1
ATOM 708 C C . ALA A 1 88 ? -1.193 18.969 14.703 1 97.19 88 ALA A C 1
ATOM 710 O O . ALA A 1 88 ? -0.947 17.766 14.594 1 97.19 88 ALA A O 1
ATOM 711 N N . CYS A 1 89 ? -1.564 19.688 13.68 1 97.5 89 CYS A N 1
ATOM 712 C CA . CYS A 1 89 ? -1.709 19.141 12.336 1 97.5 89 CYS A CA 1
ATOM 713 C C . CYS A 1 89 ? -0.37 18.641 11.805 1 97.5 89 CYS A C 1
ATOM 715 O O . CYS A 1 89 ? -0.29 17.562 11.234 1 97.5 89 CYS A O 1
ATOM 717 N N . LEU A 1 90 ? 0.587 19.406 12.062 1 97.31 90 LEU A N 1
ATOM 718 C CA . LEU A 1 90 ? 1.917 19.047 11.586 1 97.31 90 LEU A CA 1
ATOM 719 C C . LEU A 1 90 ? 2.383 17.75 12.242 1 97.31 90 LEU A C 1
ATOM 721 O O . LEU A 1 90 ? 2.949 16.875 11.57 1 97.31 90 LEU A O 1
ATOM 725 N N . ALA A 1 91 ? 2.146 17.641 13.5 1 97.75 91 ALA A N 1
ATOM 726 C CA . ALA A 1 91 ? 2.535 16.438 14.227 1 97.75 91 ALA A CA 1
ATOM 727 C C . ALA A 1 91 ? 1.784 15.219 13.695 1 97.75 91 ALA A C 1
ATOM 729 O O . ALA A 1 91 ? 2.379 14.156 13.484 1 97.75 91 ALA A O 1
ATOM 730 N N . ARG A 1 92 ? 0.54 15.367 13.422 1 97.69 92 ARG A N 1
ATOM 731 C CA . ARG A 1 92 ? -0.266 14.266 12.898 1 97.69 92 ARG A CA 1
ATOM 732 C C . ARG A 1 92 ? 0.188 13.875 11.5 1 97.69 92 ARG A C 1
ATOM 734 O O . ARG A 1 92 ? 0.273 12.688 11.172 1 97.69 92 ARG A O 1
ATOM 741 N N . LEU A 1 93 ? 0.454 14.844 10.727 1 97.94 93 LEU A N 1
ATOM 742 C CA . LEU A 1 93 ? 0.918 14.594 9.367 1 97.94 93 LEU A CA 1
ATOM 743 C C . LEU A 1 93 ? 2.221 13.805 9.375 1 97.94 93 LEU A C 1
ATOM 745 O O . LEU A 1 93 ? 2.387 12.859 8.594 1 97.94 93 LEU A O 1
ATOM 749 N N . GLN A 1 94 ? 3.049 14.234 10.266 1 97.5 94 GLN A N 1
ATOM 750 C CA . GLN A 1 94 ? 4.32 13.523 10.367 1 97.5 94 GLN A CA 1
ATOM 751 C C . GLN A 1 94 ? 4.102 12.07 10.781 1 97.5 94 GLN A C 1
ATOM 753 O O . GLN A 1 94 ? 4.707 11.156 10.211 1 97.5 94 GLN A O 1
ATOM 758 N N . GLU A 1 95 ? 3.273 11.875 11.727 1 97.75 95 GLU A N 1
ATOM 759 C CA . GLU A 1 95 ? 2.967 10.516 12.18 1 97.75 95 GLU A CA 1
ATOM 760 C C . GLU A 1 95 ? 2.373 9.68 11.055 1 97.75 95 GLU A C 1
ATOM 762 O O . GLU A 1 95 ? 2.76 8.523 10.859 1 97.75 95 GLU A O 1
ATOM 767 N N . MET A 1 96 ? 1.494 10.188 10.328 1 97.81 96 MET A N 1
ATOM 768 C CA . MET A 1 96 ? 0.837 9.477 9.234 1 97.81 96 MET A CA 1
ATOM 769 C C . MET A 1 96 ? 1.834 9.133 8.133 1 97.81 96 MET A C 1
ATOM 771 O O . MET A 1 96 ? 1.783 8.039 7.57 1 97.81 96 MET A O 1
ATOM 775 N N . LYS A 1 97 ? 2.703 10.016 7.914 1 96.81 97 LYS A N 1
ATOM 776 C CA . LYS A 1 97 ? 3.721 9.766 6.895 1 96.81 97 LYS A CA 1
ATOM 777 C C . LYS A 1 97 ? 4.652 8.633 7.312 1 96.81 97 LYS A C 1
ATOM 779 O O . LYS A 1 97 ? 5.055 7.812 6.484 1 96.81 97 LYS A O 1
ATOM 784 N N . GLU A 1 98 ? 4.969 8.633 8.531 1 97.25 98 GLU A N 1
ATOM 785 C CA . GLU A 1 98 ? 5.84 7.586 9.062 1 97.25 98 GLU A CA 1
ATOM 786 C C . GLU A 1 98 ? 5.16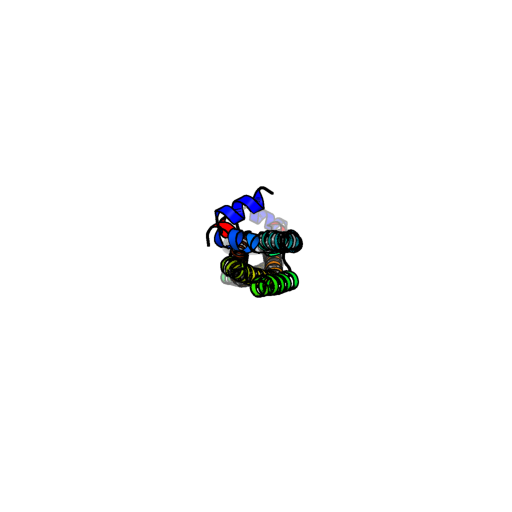4 6.219 9.008 1 97.25 98 GLU A C 1
ATOM 788 O O . GLU A 1 98 ? 5.832 5.191 8.883 1 97.25 98 GLU A O 1
ATOM 793 N N . GLN A 1 99 ? 3.846 6.199 9.07 1 96.94 99 GLN A N 1
ATOM 794 C CA . GLN A 1 99 ? 3.088 4.957 8.945 1 96.94 99 GLN A CA 1
ATOM 795 C C . GLN A 1 99 ? 2.938 4.547 7.484 1 96.94 99 GLN A C 1
ATOM 797 O O . GLN A 1 99 ? 2.959 3.357 7.164 1 96.94 99 GLN A O 1
ATOM 802 N N . LEU A 1 100 ? 2.848 5.52 6.633 1 97.75 100 LEU A N 1
ATOM 803 C CA . LEU A 1 100 ? 2.562 5.273 5.223 1 97.75 100 LEU A CA 1
ATOM 804 C C . LEU A 1 100 ? 3.791 4.723 4.508 1 97.75 100 LEU A C 1
ATOM 806 O O . LEU A 1 100 ? 3.676 3.84 3.654 1 97.75 100 LEU A O 1
ATOM 810 N N . LYS A 1 101 ? 4.926 5.184 4.848 1 97 101 LYS A N 1
ATOM 811 C CA . LYS A 1 101 ? 6.152 4.816 4.145 1 97 101 LYS A CA 1
ATOM 812 C C . LYS A 1 101 ? 6.379 3.309 4.184 1 97 101 LYS A C 1
ATOM 814 O O . LYS A 1 101 ? 6.512 2.668 3.137 1 97 101 LYS A O 1
ATOM 819 N N . PRO A 1 102 ? 6.41 2.713 5.371 1 97.25 102 PRO A N 1
ATOM 820 C CA . PRO A 1 102 ? 6.629 1.265 5.398 1 97.25 102 PRO A CA 1
ATOM 821 C C . PRO A 1 102 ? 5.5 0.486 4.723 1 97.25 102 PRO A C 1
ATOM 823 O O . PRO A 1 102 ? 5.742 -0.575 4.141 1 97.25 102 PRO A O 1
ATOM 826 N N . LEU A 1 103 ? 4.309 0.964 4.777 1 97 103 LEU A N 1
ATOM 827 C CA . LEU A 1 103 ? 3.18 0.308 4.125 1 97 103 LEU A CA 1
ATOM 828 C C . LEU A 1 103 ? 3.361 0.295 2.611 1 97 103 LEU A C 1
ATOM 830 O O . LEU A 1 103 ? 3.17 -0.74 1.969 1 97 103 LEU A O 1
ATOM 834 N N . LYS A 1 104 ? 3.709 1.371 2.115 1 97.62 104 LYS A N 1
ATOM 835 C CA . LYS A 1 104 ? 3.945 1.465 0.677 1 97.62 104 LYS A CA 1
ATOM 836 C C . LYS A 1 104 ? 5.082 0.542 0.247 1 97.62 104 LYS A C 1
ATOM 838 O O . LYS A 1 104 ? 5 -0.108 -0.797 1 97.62 104 LYS A O 1
ATOM 843 N N . GLN A 1 105 ? 6.059 0.539 1.069 1 97.75 105 GLN A N 1
ATOM 844 C CA . GLN A 1 105 ? 7.191 -0.336 0.775 1 97.75 105 GLN A CA 1
ATOM 845 C C . GLN A 1 105 ? 6.766 -1.802 0.772 1 97.75 105 GLN A C 1
ATOM 847 O O . GLN A 1 105 ? 7.145 -2.562 -0.121 1 97.75 105 GLN A O 1
ATOM 852 N N . LYS A 1 106 ? 6.012 -2.141 1.713 1 97.56 106 LYS A N 1
ATOM 853 C CA . LYS A 1 106 ? 5.523 -3.516 1.78 1 97.56 106 LYS A CA 1
ATOM 854 C C . LYS A 1 106 ? 4.652 -3.85 0.574 1 97.56 106 LYS A C 1
ATOM 856 O O . LYS A 1 106 ? 4.727 -4.957 0.035 1 97.56 106 LYS A O 1
ATOM 861 N N . CYS A 1 107 ? 3.838 -3.002 0.16 1 97.69 107 CYS A N 1
ATOM 862 C CA . CYS A 1 107 ? 3 -3.189 -1.019 1 97.69 107 CYS A CA 1
ATOM 863 C C . CYS A 1 107 ? 3.85 -3.412 -2.264 1 97.69 107 CYS A C 1
ATOM 865 O O . CYS A 1 107 ? 3.598 -4.34 -3.035 1 97.69 107 CYS A O 1
ATOM 867 N N . LEU A 1 108 ? 4.777 -2.643 -2.363 1 97.38 108 LEU A N 1
ATOM 868 C CA . LEU A 1 108 ? 5.66 -2.76 -3.52 1 97.38 108 LEU A CA 1
ATOM 869 C C . LEU A 1 108 ? 6.375 -4.109 -3.525 1 97.38 108 LEU A C 1
ATOM 871 O O . LEU A 1 108 ? 6.488 -4.75 -4.57 1 97.38 108 LEU A O 1
ATOM 875 N N . GLU A 1 109 ? 6.855 -4.504 -2.383 1 97.62 109 GLU A N 1
ATOM 876 C CA . GLU A 1 109 ? 7.559 -5.777 -2.26 1 97.62 109 GLU A CA 1
ATOM 877 C C . GLU A 1 109 ? 6.641 -6.949 -2.588 1 97.62 109 GLU A C 1
ATOM 879 O O . GLU A 1 109 ? 7.031 -7.871 -3.309 1 97.62 109 GLU A O 1
ATOM 884 N N . LEU A 1 110 ? 5.461 -6.914 -2.055 1 97.88 110 LEU A N 1
ATOM 885 C CA . LEU A 1 110 ? 4.508 -7.984 -2.303 1 97.88 110 LEU A CA 1
ATOM 886 C C . LEU A 1 110 ? 4.098 -8.016 -3.771 1 97.88 110 LEU A C 1
ATOM 888 O O . LEU A 1 110 ? 3.932 -9.094 -4.352 1 97.88 110 LEU A O 1
ATOM 892 N N . GLU A 1 111 ? 3.922 -6.898 -4.375 1 98.12 111 GLU A N 1
ATOM 893 C CA . GLU A 1 111 ? 3.607 -6.848 -5.801 1 98.12 111 GLU A CA 1
ATOM 894 C C . GLU A 1 111 ? 4.73 -7.453 -6.637 1 98.12 111 GLU A C 1
ATOM 896 O O . GLU A 1 111 ? 4.473 -8.164 -7.609 1 98.12 111 GLU A O 1
ATOM 901 N N . ALA A 1 112 ? 5.938 -7.137 -6.223 1 98 112 ALA A N 1
ATOM 902 C CA . ALA A 1 112 ? 7.082 -7.723 -6.918 1 98 112 ALA A CA 1
ATOM 903 C C . ALA A 1 112 ? 7.082 -9.242 -6.781 1 98 112 ALA A C 1
ATOM 905 O O . ALA A 1 112 ? 7.41 -9.961 -7.73 1 98 112 ALA A O 1
ATOM 906 N N . GLN A 1 113 ? 6.75 -9.727 -5.652 1 97.5 113 GLN A N 1
ATOM 907 C CA . GLN A 1 113 ? 6.672 -11.172 -5.434 1 97.5 113 GLN A CA 1
ATOM 908 C C . GLN A 1 113 ? 5.559 -11.797 -6.273 1 97.5 113 GLN A C 1
ATOM 910 O O . GLN A 1 113 ? 5.723 -12.891 -6.816 1 97.5 113 GLN A O 1
ATOM 915 N N . VAL A 1 114 ? 4.496 -11.133 -6.336 1 98.19 114 VAL A N 1
ATOM 916 C CA . VAL A 1 114 ? 3.391 -11.602 -7.168 1 98.19 114 VAL A CA 1
ATOM 917 C C . VAL A 1 114 ? 3.848 -11.711 -8.617 1 98.19 114 VAL A C 1
ATOM 919 O O . VAL A 1 114 ? 3.576 -12.711 -9.289 1 98.19 114 VAL A O 1
ATOM 922 N N . ASP A 1 115 ? 4.543 -10.766 -9.102 1 97.81 115 ASP A N 1
ATOM 923 C CA . ASP A 1 115 ? 5.035 -10.789 -10.477 1 97.81 115 ASP A CA 1
ATOM 924 C C . ASP A 1 115 ? 5.992 -11.961 -10.703 1 97.81 115 ASP A C 1
ATOM 926 O O . ASP A 1 115 ? 5.938 -12.625 -11.742 1 97.81 115 ASP A O 1
ATOM 930 N N . LYS A 1 116 ? 6.875 -12.156 -9.727 1 97.38 116 LYS A N 1
ATOM 931 C CA . LYS A 1 116 ? 7.805 -13.281 -9.805 1 97.38 116 LYS A CA 1
ATOM 932 C C . LYS A 1 116 ? 7.055 -14.609 -9.844 1 97.38 116 LYS A C 1
ATOM 934 O O . LYS A 1 116 ? 7.391 -15.492 -10.641 1 97.38 116 LYS A O 1
ATOM 939 N N . GLU A 1 117 ? 6.051 -14.734 -8.992 1 97.56 117 GLU A N 1
ATOM 940 C CA . GLU A 1 117 ? 5.262 -15.961 -8.938 1 97.56 117 GLU A CA 1
ATOM 941 C C . GLU A 1 117 ? 4.48 -16.172 -10.234 1 97.56 117 GLU A C 1
ATOM 943 O O . GLU A 1 117 ? 4.328 -17.312 -10.695 1 97.56 117 GLU A O 1
ATOM 948 N N . LYS A 1 118 ? 3.998 -15.148 -10.789 1 97.69 118 LYS A N 1
ATOM 949 C CA . LYS A 1 118 ? 3.309 -15.234 -12.07 1 97.69 118 LYS A CA 1
ATOM 950 C C . LYS A 1 118 ? 4.238 -15.766 -13.156 1 97.69 118 LYS A C 1
ATOM 952 O O . LYS A 1 118 ? 3.826 -16.562 -14 1 97.69 118 LYS A O 1
ATOM 957 N N . ALA A 1 119 ? 5.438 -15.297 -13.164 1 97 119 ALA A N 1
ATOM 958 C CA . ALA A 1 119 ? 6.422 -15.781 -14.125 1 97 119 ALA A CA 1
ATOM 959 C C . ALA A 1 119 ? 6.688 -17.266 -13.938 1 97 119 ALA A C 1
ATOM 961 O O . ALA A 1 119 ? 6.785 -18.016 -14.914 1 97 119 ALA A O 1
ATOM 962 N N . GLU A 1 120 ? 6.797 -17.688 -12.703 1 95.75 120 GLU A N 1
ATOM 963 C CA . GLU A 1 120 ? 7 -19.094 -12.398 1 95.75 120 GLU A CA 1
ATOM 964 C C . GLU A 1 120 ? 5.812 -19.938 -12.844 1 95.75 120 GLU A C 1
ATOM 966 O O . GLU A 1 120 ? 5.984 -21.062 -13.336 1 95.75 120 GLU A O 1
ATOM 971 N N . LEU A 1 121 ? 4.641 -19.406 -12.641 1 97.06 121 LEU A N 1
ATOM 972 C CA . LEU A 1 121 ? 3.432 -20.094 -13.07 1 97.06 121 LEU A CA 1
ATOM 973 C C . LEU A 1 121 ? 3.424 -20.281 -14.578 1 97.06 121 LEU A C 1
ATOM 975 O O . LEU A 1 121 ? 3.076 -21.359 -15.07 1 97.06 121 LEU A O 1
ATOM 979 N N . LEU A 1 122 ? 3.83 -19.25 -15.273 1 95.56 122 LEU A N 1
ATOM 980 C CA . LEU A 1 122 ? 3.896 -19.328 -16.734 1 95.56 122 LEU A CA 1
ATOM 981 C C . LEU A 1 122 ? 4.863 -20.438 -17.156 1 95.56 122 LEU A C 1
ATOM 983 O O . LEU A 1 122 ? 4.582 -21.188 -18.094 1 95.56 122 LEU A O 1
ATOM 987 N N . GLU A 1 123 ? 5.941 -20.578 -16.531 1 93.31 123 GLU A N 1
ATOM 988 C CA . GLU A 1 123 ? 6.926 -21.625 -16.828 1 93.31 123 GLU A CA 1
ATOM 989 C C . GLU A 1 123 ? 6.367 -23.016 -16.547 1 93.31 123 GLU A C 1
ATOM 991 O O . GLU A 1 123 ? 6.602 -23.953 -17.312 1 93.31 123 GLU A O 1
ATOM 996 N N . ALA A 1 124 ? 5.672 -23.078 -15.453 1 93.12 124 ALA A N 1
ATOM 997 C CA . ALA A 1 124 ? 5.113 -24.375 -15.07 1 93.12 124 ALA A CA 1
ATOM 998 C C . ALA A 1 124 ? 4.023 -24.812 -16.047 1 93.12 124 ALA A C 1
ATOM 1000 O O . ALA A 1 124 ? 3.799 -26.016 -16.234 1 93.12 124 ALA A O 1
ATOM 1001 N N . ARG A 1 125 ? 3.391 -23.891 -16.688 1 94.25 125 ARG A N 1
ATOM 1002 C CA . ARG A 1 125 ? 2.256 -24.188 -17.562 1 94.25 125 ARG A CA 1
ATOM 1003 C C . ARG A 1 125 ? 2.717 -24.5 -18.984 1 94.25 125 ARG A C 1
ATOM 1005 O O . ARG A 1 125 ? 1.918 -24.922 -19.812 1 94.25 125 ARG A O 1
ATOM 1012 N N . ALA A 1 126 ? 3.969 -24.297 -19.203 1 89.31 126 ALA A N 1
ATOM 1013 C CA . ALA A 1 126 ? 4.465 -24.578 -20.562 1 89.31 126 ALA A CA 1
ATOM 1014 C C . ALA A 1 126 ? 4.25 -26.031 -20.938 1 89.31 126 ALA A C 1
ATOM 1016 O O . ALA A 1 126 ? 4.586 -26.938 -20.156 1 89.31 126 ALA A O 1
ATOM 1017 N N . PRO A 1 127 ? 3.555 -26.219 -22.047 1 84.56 127 PRO A N 1
ATOM 1018 C CA . PRO A 1 127 ? 3.318 -27.609 -22.484 1 84.56 127 PRO A CA 1
ATOM 1019 C C . PRO A 1 127 ? 4.602 -28.328 -22.875 1 84.56 127 PRO A C 1
ATOM 1021 O O . PRO A 1 127 ? 5.641 -27.688 -23.062 1 84.56 127 PRO A O 1
ATOM 1024 N N . HIS A 1 128 ? 4.438 -29.672 -22.766 1 80.38 128 HIS A N 1
ATOM 1025 C CA . HIS A 1 128 ? 5.539 -30.469 -23.297 1 80.38 128 HIS A CA 1
ATOM 1026 C C . HIS A 1 128 ? 5.539 -30.469 -24.812 1 80.38 128 HIS A C 1
ATOM 1028 O O . HIS A 1 128 ? 4.48 -30.531 -25.438 1 80.38 128 HIS A O 1
ATOM 1034 N N . SER A 1 129 ? 6.684 -30.125 -25.328 1 75.38 129 SER A N 1
ATOM 1035 C CA . SER A 1 129 ? 6.812 -30.203 -26.781 1 75.38 129 SER A CA 1
ATOM 1036 C C . SER A 1 129 ? 6.734 -31.656 -27.266 1 75.38 129 SER A C 1
ATOM 1038 O O . SER A 1 129 ? 7.078 -32.562 -26.531 1 75.38 129 SER A O 1
ATOM 1040 N N . PHE A 1 130 ? 6.121 -31.844 -28.453 1 73.38 130 PHE A N 1
ATOM 1041 C CA . PHE A 1 130 ? 6.078 -33.156 -29.094 1 73.38 130 PHE A CA 1
ATOM 1042 C C . PHE A 1 130 ? 7.465 -33.781 -29.141 1 73.38 130 PHE A C 1
ATOM 1044 O O . PHE A 1 130 ? 7.605 -35 -28.953 1 73.38 130 PHE A O 1
ATOM 1051 N N . ASP A 1 131 ? 8.5 -32.906 -29.312 1 72.12 131 ASP A N 1
ATOM 1052 C CA . ASP A 1 131 ? 9.875 -33.375 -29.422 1 72.12 131 ASP A CA 1
ATOM 1053 C C . ASP A 1 131 ? 10.305 -34.094 -28.156 1 72.12 131 ASP A C 1
ATOM 1055 O O . ASP A 1 131 ? 11.156 -35 -28.188 1 72.12 131 ASP A O 1
ATOM 1059 N N . GLN A 1 132 ? 9.68 -33.75 -27.172 1 71.81 132 GLN A N 1
ATOM 1060 C CA . GLN A 1 132 ? 10.047 -34.375 -25.906 1 71.81 132 GLN A CA 1
ATOM 1061 C C . GLN A 1 132 ? 9.68 -35.844 -25.891 1 71.81 132 GLN A C 1
ATOM 1063 O O . GLN A 1 132 ? 10.328 -36.656 -25.203 1 71.81 132 GLN A O 1
ATOM 1068 N N . TYR A 1 133 ? 8.672 -36.094 -26.734 1 71.88 133 TYR A N 1
ATOM 1069 C CA . TYR A 1 133 ? 8.25 -37.469 -26.828 1 71.88 133 TYR A CA 1
ATOM 1070 C C . TYR A 1 133 ? 9.195 -38.281 -27.703 1 71.88 133 TYR A C 1
ATOM 1072 O O . TYR A 1 133 ? 9.219 -39.5 -27.656 1 71.88 133 TYR A O 1
ATOM 1080 N N . LEU A 1 134 ? 9.938 -37.531 -28.469 1 70.88 134 LEU A N 1
ATOM 1081 C CA . LEU A 1 134 ? 10.852 -38.156 -29.422 1 70.88 134 LEU A CA 1
ATOM 1082 C C . LEU A 1 134 ? 12.266 -38.25 -28.844 1 70.88 134 LEU A C 1
ATOM 1084 O O . LEU A 1 134 ? 13.086 -39.031 -29.312 1 70.88 134 LEU A O 1
ATOM 1088 N N . SER A 1 135 ? 12.641 -37.469 -28 1 58 135 SER A N 1
ATOM 1089 C CA . SER A 1 135 ? 14.039 -37.312 -27.609 1 58 135 SER A CA 1
ATOM 1090 C C . SER A 1 135 ? 14.398 -38.281 -26.484 1 58 135 SER A C 1
ATOM 1092 O O . SER A 1 135 ? 15.578 -38.531 -26.234 1 58 135 SER A O 1
ATOM 1094 N N . SER A 1 136 ? 13.594 -38.75 -25.703 1 52.03 136 SER A N 1
ATOM 1095 C CA . SER A 1 136 ? 14.258 -39.5 -24.625 1 52.03 136 SER A CA 1
ATOM 1096 C C . SER A 1 136 ? 14.664 -40.875 -25.094 1 52.03 136 SER A C 1
ATOM 1098 O O . SER A 1 136 ? 13.961 -41.5 -25.891 1 52.03 136 SER A O 1
ATOM 1100 N N . MET B 1 1 ? -2.123 -40.5 -38.531 1 64.94 1 MET B N 1
ATOM 1101 C CA . MET B 1 1 ? -1.197 -41.531 -39.062 1 64.94 1 MET B CA 1
ATOM 1102 C C . MET B 1 1 ? 0.231 -40.969 -39.094 1 64.94 1 MET B C 1
ATOM 1104 O O . MET B 1 1 ? 1.158 -41.656 -38.656 1 64.94 1 MET B O 1
ATOM 1108 N N . GLU B 1 2 ? 0.356 -39.656 -39.312 1 75.88 2 GLU B N 1
ATOM 1109 C CA . GLU B 1 2 ? 1.688 -39.062 -39.406 1 75.88 2 GLU B CA 1
ATOM 1110 C C . GLU B 1 2 ? 2.355 -39.031 -38.031 1 75.88 2 GLU B C 1
ATOM 1112 O O . GLU B 1 2 ? 3.549 -39.312 -37.906 1 75.88 2 GLU B O 1
ATOM 1117 N N . PHE B 1 3 ? 1.57 -38.938 -37 1 77.88 3 PHE B N 1
ATOM 1118 C CA . PHE B 1 3 ? 2.135 -38.875 -35.656 1 77.88 3 PHE B CA 1
ATOM 1119 C C . PHE B 1 3 ? 2.701 -40.219 -35.219 1 77.88 3 PHE B C 1
ATOM 1121 O O . PHE B 1 3 ? 3.818 -40.312 -34.719 1 77.88 3 PHE B O 1
ATOM 1128 N N . VAL B 1 4 ? 1.984 -41.219 -35.594 1 82.12 4 VAL B N 1
ATOM 1129 C CA . VAL B 1 4 ? 2.4 -42.562 -35.188 1 82.12 4 VAL B CA 1
ATOM 1130 C C . VAL B 1 4 ? 3.67 -42.969 -35.938 1 82.12 4 VAL B C 1
ATOM 1132 O O . VAL B 1 4 ? 4.582 -43.562 -35.344 1 82.12 4 VAL B O 1
ATOM 1135 N N . SER B 1 5 ? 3.727 -42.5 -37.094 1 84.31 5 SER B N 1
ATOM 1136 C CA . SER B 1 5 ? 4.918 -42.812 -37.875 1 84.31 5 SER B CA 1
ATOM 1137 C C . SER B 1 5 ? 6.152 -42.125 -37.312 1 84.31 5 SER B C 1
ATOM 1139 O O . SER B 1 5 ? 7.219 -42.75 -37.219 1 84.31 5 SER B O 1
ATOM 1141 N N . ARG B 1 6 ? 6.012 -40.938 -36.875 1 83.19 6 ARG B N 1
ATOM 1142 C CA . ARG B 1 6 ? 7.125 -40.219 -36.281 1 83.19 6 ARG B CA 1
ATOM 1143 C C . ARG B 1 6 ? 7.516 -40.812 -34.938 1 83.19 6 ARG B C 1
ATOM 1145 O O . ARG B 1 6 ? 8.695 -40.844 -34.594 1 83.19 6 ARG B O 1
ATOM 1152 N N . LEU B 1 7 ? 6.527 -41.25 -34.344 1 84.94 7 LEU B N 1
ATOM 1153 C CA . LEU B 1 7 ? 6.77 -41.906 -33.062 1 84.94 7 LEU B CA 1
ATOM 1154 C C . LEU B 1 7 ? 7.562 -43.188 -33.219 1 84.94 7 LEU B C 1
ATOM 1156 O O . LEU B 1 7 ? 8.531 -43.438 -32.5 1 84.94 7 LEU B O 1
ATOM 1160 N N . PHE B 1 8 ? 7.258 -43.969 -34.281 1 86.94 8 PHE B N 1
ATOM 1161 C CA . PHE B 1 8 ? 7.918 -45.25 -34.5 1 86.94 8 PHE B CA 1
ATOM 1162 C C . PHE B 1 8 ? 9.312 -45.062 -35.094 1 86.94 8 PHE B C 1
ATOM 1164 O O . PHE B 1 8 ? 10.195 -45.875 -34.906 1 86.94 8 PHE B O 1
ATOM 1171 N N . GLU B 1 9 ? 9.5 -43.969 -35.78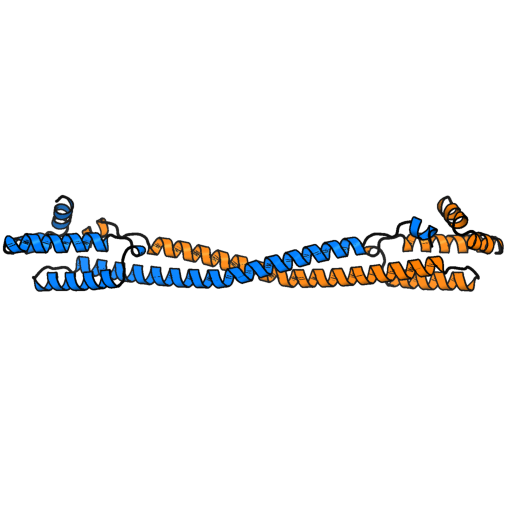1 1 84.5 9 GLU B N 1
ATOM 1172 C CA . GLU B 1 9 ? 10.836 -43.656 -36.281 1 84.5 9 GLU B CA 1
ATOM 1173 C C . GLU B 1 9 ? 11.781 -43.344 -35.125 1 84.5 9 GLU B C 1
ATOM 1175 O O . GLU B 1 9 ? 12.945 -43.75 -35.156 1 84.5 9 GLU B O 1
ATOM 1180 N N . LYS B 1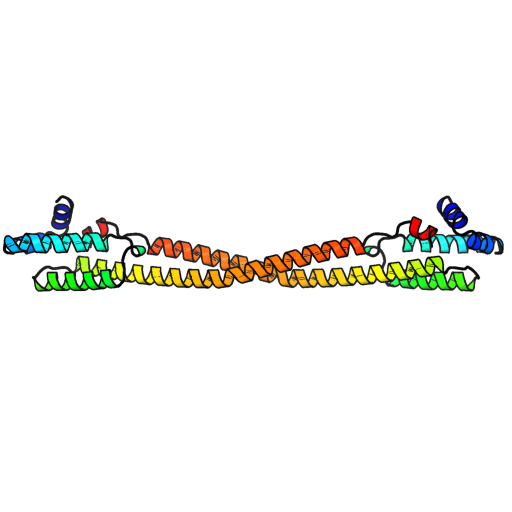 10 ? 11.312 -42.75 -34.125 1 83.31 10 LYS B N 1
ATOM 1181 C CA . LYS B 1 10 ? 12.133 -42.375 -33 1 83.31 10 LYS B CA 1
ATOM 1182 C C . LYS B 1 10 ? 12.25 -43.531 -32 1 83.31 10 LYS B C 1
ATOM 1184 O O . LYS B 1 10 ? 13.273 -43.656 -31.312 1 83.31 10 LYS B O 1
ATOM 1189 N N . HIS B 1 11 ? 11.195 -44.25 -31.922 1 84.38 11 HIS B N 1
ATOM 1190 C CA . HIS B 1 11 ? 11.172 -45.406 -31.031 1 84.38 11 HIS B CA 1
ATOM 1191 C C . HIS B 1 11 ? 10.906 -46.688 -31.797 1 84.38 11 HIS B C 1
ATOM 1193 O O . HIS B 1 11 ? 9.844 -47.281 -31.641 1 84.38 11 HIS B O 1
ATOM 1199 N N . PRO B 1 12 ? 11.906 -47.094 -32.531 1 86.44 12 PRO B N 1
ATOM 1200 C CA . PRO B 1 12 ? 11.695 -48.281 -33.375 1 86.44 12 PRO B CA 1
ATOM 1201 C C . PRO B 1 12 ? 11.414 -49.531 -32.562 1 86.44 12 PRO B C 1
ATOM 1203 O O . PRO B 1 12 ? 10.742 -50.438 -33.062 1 86.44 12 PRO B O 1
ATOM 1206 N N . GLU B 1 13 ? 12 -49.594 -31.391 1 87.25 13 GLU B N 1
ATOM 1207 C CA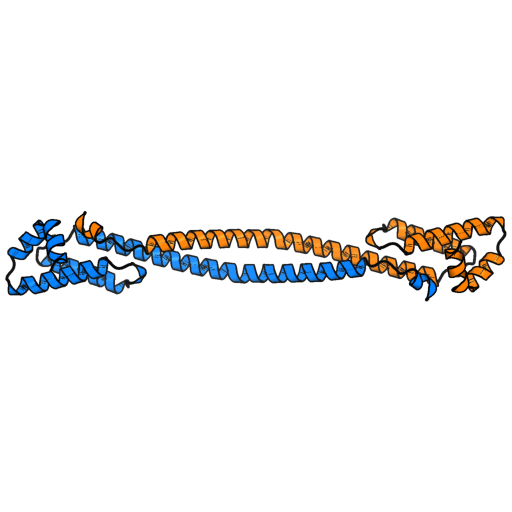 . GLU B 1 13 ? 11.742 -50.75 -30.531 1 87.25 13 GLU B CA 1
ATOM 1208 C C . GLU B 1 13 ? 10.242 -50.906 -30.281 1 87.25 13 GLU B C 1
ATOM 1210 O O . GLU B 1 13 ? 9.742 -52.031 -30.219 1 87.25 13 GLU B O 1
ATOM 1215 N N . VAL B 1 14 ? 9.586 -49.781 -30.109 1 88.44 14 VAL B N 1
ATOM 1216 C CA . VAL B 1 14 ? 8.141 -49.844 -29.906 1 88.44 14 VAL B CA 1
ATOM 1217 C C . VAL B 1 14 ? 7.453 -50.344 -31.188 1 88.44 14 VAL B C 1
ATOM 1219 O O . VAL B 1 14 ? 6.531 -51.156 -31.109 1 88.44 14 VAL B O 1
ATOM 1222 N N . ALA B 1 15 ? 7.891 -49.906 -32.312 1 87.31 15 ALA B N 1
ATOM 1223 C CA . ALA B 1 15 ? 7.336 -50.375 -33.594 1 87.31 15 ALA B CA 1
ATOM 1224 C C . ALA B 1 15 ? 7.461 -51.875 -33.75 1 87.31 15 ALA B C 1
ATOM 1226 O O . ALA B 1 15 ? 6.516 -52.562 -34.156 1 87.31 15 ALA B O 1
ATOM 1227 N N . LEU B 1 16 ? 8.672 -52.344 -33.375 1 91 16 LEU B N 1
ATOM 1228 C CA . LEU B 1 16 ? 8.914 -53.781 -33.469 1 91 16 LEU B CA 1
ATOM 1229 C C . LEU B 1 16 ? 7.965 -54.531 -32.562 1 91 16 LEU B C 1
ATOM 1231 O O . LEU B 1 16 ? 7.449 -55.594 -32.938 1 91 16 LEU B O 1
ATOM 1235 N N . GLU B 1 17 ? 7.766 -54.031 -31.406 1 91.5 17 GLU B N 1
ATOM 1236 C CA . GLU B 1 17 ? 6.879 -54.688 -30.438 1 91.5 17 GLU B CA 1
ATOM 1237 C C . GLU B 1 17 ? 5.434 -54.688 -30.922 1 91.5 17 GLU B C 1
ATOM 1239 O O . GLU B 1 17 ? 4.695 -55.625 -30.688 1 91.5 17 GLU B O 1
ATOM 1244 N N . PHE B 1 18 ? 5.043 -53.688 -31.625 1 89.56 18 PHE B N 1
ATOM 1245 C CA . PHE B 1 18 ? 3.713 -53.625 -32.219 1 89.56 18 PHE B CA 1
ATOM 1246 C C . PHE B 1 18 ? 3.557 -54.688 -33.281 1 89.56 18 PHE B C 1
ATOM 1248 O O . PHE B 1 18 ? 2.508 -55.344 -33.375 1 89.56 18 PHE B O 1
ATOM 1255 N N . ARG B 1 19 ? 4.531 -54.906 -34.031 1 87.75 19 ARG B N 1
ATOM 1256 C CA . ARG B 1 19 ? 4.492 -55.875 -35.125 1 87.75 19 ARG B CA 1
ATOM 1257 C C . ARG B 1 19 ? 4.297 -57.281 -34.625 1 87.75 19 ARG B C 1
ATOM 1259 O O . ARG B 1 19 ? 3.691 -58.125 -35.281 1 87.75 19 ARG B O 1
ATOM 1266 N N . SER B 1 20 ? 4.82 -57.5 -33.469 1 88.81 20 SER B N 1
ATOM 1267 C CA . SER B 1 20 ? 4.754 -58.844 -32.875 1 88.81 20 SER B CA 1
ATOM 1268 C C . SER B 1 20 ? 3.352 -59.156 -32.375 1 88.81 20 SER B C 1
ATOM 1270 O O . SER B 1 20 ? 3.037 -60.312 -32.094 1 88.81 20 SER B O 1
ATOM 1272 N N . LYS B 1 21 ? 2.494 -58.156 -32.344 1 90.31 21 LYS B N 1
ATOM 1273 C CA . LYS B 1 21 ? 1.15 -58.375 -31.797 1 90.31 21 LYS B CA 1
ATOM 1274 C C . LYS B 1 21 ? 0.179 -58.812 -32.906 1 90.31 21 LYS B C 1
ATOM 1276 O O . LYS B 1 21 ? 0.423 -58.562 -34.094 1 90.31 21 LYS B O 1
ATOM 1281 N N . ASN B 1 22 ? -0.965 -59.469 -32.469 1 90.69 22 ASN B N 1
ATOM 1282 C CA . ASN B 1 22 ? -2.055 -59.781 -33.375 1 90.69 22 ASN B CA 1
ATOM 1283 C C . ASN B 1 22 ? -2.631 -58.531 -34.031 1 90.69 22 ASN B C 1
ATOM 1285 O O . ASN B 1 22 ? -2.836 -57.531 -33.344 1 90.69 22 ASN B O 1
ATOM 1289 N N . PRO B 1 23 ? -2.934 -58.625 -35.312 1 87.44 23 PRO B N 1
ATOM 1290 C CA . PRO B 1 23 ? -3.426 -57.469 -36.031 1 87.44 23 PRO B CA 1
ATOM 1291 C C . PRO B 1 23 ? -4.676 -56.844 -35.375 1 87.44 23 PRO B C 1
ATOM 1293 O O . PRO B 1 23 ? -4.867 -55.625 -35.438 1 87.44 23 PRO B O 1
ATOM 1296 N N . HIS B 1 24 ? -5.453 -57.719 -34.688 1 87.56 24 HIS B N 1
ATOM 1297 C CA . HIS B 1 24 ? -6.699 -57.25 -34.094 1 87.56 24 HIS B CA 1
ATOM 1298 C C . HIS B 1 24 ? -6.438 -56.375 -32.875 1 87.56 24 HIS B C 1
ATOM 1300 O O . HIS B 1 24 ? -7.246 -55.531 -32.531 1 87.56 24 HIS B O 1
ATOM 1306 N N . LEU B 1 25 ? -5.289 -56.625 -32.25 1 90.56 25 LEU B N 1
ATOM 1307 C CA . LEU B 1 25 ? -4.957 -55.938 -31.031 1 90.56 25 LEU B CA 1
ATOM 1308 C C . LEU B 1 25 ? -4.125 -54.688 -31.312 1 90.56 25 LEU B C 1
ATOM 1310 O O . LEU B 1 25 ? -4.078 -53.781 -30.5 1 90.56 25 LEU B O 1
ATOM 1314 N N . ARG B 1 26 ? -3.537 -54.594 -32.5 1 91.12 26 ARG B N 1
ATOM 1315 C CA . ARG B 1 26 ? -2.617 -53.531 -32.844 1 91.12 26 ARG B CA 1
ATOM 1316 C C . ARG B 1 26 ? -3.342 -52.188 -32.875 1 91.12 26 ARG B C 1
ATOM 1318 O O . ARG B 1 26 ? -2.844 -51.188 -32.344 1 91.12 26 ARG B O 1
ATOM 1325 N N . THR B 1 27 ? -4.465 -52.281 -33.375 1 89.81 27 THR B N 1
ATOM 1326 C CA . THR B 1 27 ? -5.246 -51.031 -33.5 1 89.81 27 THR B CA 1
ATOM 1327 C C . THR B 1 27 ? -5.594 -50.5 -32.094 1 89.81 27 THR B C 1
ATOM 1329 O O . THR B 1 27 ? -5.496 -49.312 -31.859 1 89.81 27 THR B O 1
ATOM 1332 N N . GLY B 1 28 ? -5.98 -51.375 -31.203 1 93.12 28 GLY B N 1
ATOM 1333 C CA . GLY B 1 28 ? -6.281 -50.969 -29.844 1 93.12 28 GLY B CA 1
ATOM 1334 C C . GLY B 1 28 ? -5.098 -50.344 -29.125 1 93.12 28 GLY B C 1
ATOM 1335 O O . GLY B 1 28 ? -5.23 -49.281 -28.5 1 93.12 28 GLY B O 1
ATOM 1336 N N . TYR B 1 29 ? -3.994 -50.969 -29.297 1 94.62 29 TYR B N 1
ATOM 1337 C CA . TYR B 1 29 ? -2.785 -50.5 -28.656 1 94.62 29 TYR B CA 1
ATOM 1338 C C . TYR B 1 29 ? -2.357 -49.156 -29.234 1 94.62 29 TYR B C 1
ATOM 1340 O O . TYR B 1 29 ? -1.92 -48.25 -28.5 1 94.62 29 TYR B O 1
ATOM 1348 N N . ILE B 1 30 ? -2.506 -49 -30.547 1 91.31 30 ILE B N 1
ATOM 1349 C CA . ILE B 1 30 ? -2.145 -47.75 -31.203 1 91.31 30 ILE B CA 1
ATOM 1350 C C . ILE B 1 30 ? -3.037 -46.625 -30.672 1 91.31 30 ILE B C 1
ATOM 1352 O O . ILE B 1 30 ? -2.564 -45.531 -30.422 1 91.31 30 ILE B O 1
ATOM 1356 N N . ASN B 1 31 ? -4.266 -46.938 -30.453 1 93.5 31 ASN B N 1
ATOM 1357 C CA . ASN B 1 31 ? -5.195 -45.938 -29.938 1 93.5 31 ASN B CA 1
ATOM 1358 C C . ASN B 1 31 ? -4.836 -45.531 -28.516 1 93.5 31 ASN B C 1
ATOM 1360 O O . ASN B 1 31 ? -4.945 -44.344 -28.172 1 93.5 31 ASN B O 1
ATOM 1364 N N . VAL B 1 32 ? -4.457 -46.469 -27.703 1 94.38 32 VAL B N 1
ATOM 1365 C CA . VAL B 1 32 ? -4.023 -46.156 -26.344 1 94.38 32 VAL B CA 1
ATOM 1366 C C . VAL B 1 32 ? -2.795 -45.25 -26.406 1 94.38 32 VAL B C 1
ATOM 1368 O O . VAL B 1 32 ? -2.736 -44.219 -25.703 1 94.38 32 VAL B O 1
ATOM 1371 N N . LEU B 1 33 ? -1.855 -45.625 -27.266 1 92.38 33 LEU B N 1
ATOM 1372 C CA . LEU B 1 33 ? -0.625 -44.844 -27.406 1 92.38 33 LEU B CA 1
ATOM 1373 C C . LEU B 1 33 ? -0.922 -43.438 -27.859 1 92.38 33 LEU B C 1
ATOM 1375 O O . LEU B 1 33 ? -0.364 -42.469 -27.328 1 92.38 33 LEU B O 1
ATOM 1379 N N . LEU B 1 34 ? -1.843 -43.312 -28.766 1 91.12 34 LEU B N 1
ATOM 1380 C CA . LEU B 1 34 ? -2.213 -42.031 -29.297 1 91.12 34 LEU B CA 1
ATOM 1381 C C . LEU B 1 34 ? -2.891 -41.188 -28.219 1 91.12 34 LEU B C 1
ATOM 1383 O O . LEU B 1 34 ? -2.582 -40 -28.062 1 91.12 34 LEU B O 1
ATOM 1387 N N . ARG B 1 35 ? -3.764 -41.75 -27.469 1 94.12 35 ARG B N 1
ATOM 1388 C CA . ARG B 1 35 ? -4.434 -41.031 -26.375 1 94.12 35 ARG B CA 1
ATOM 1389 C C . ARG B 1 35 ? -3.434 -40.562 -25.328 1 94.12 35 ARG B C 1
ATOM 1391 O O . ARG B 1 35 ? -3.527 -39.438 -24.828 1 94.12 35 ARG B O 1
ATOM 1398 N N . LEU B 1 36 ? -2.516 -41.375 -25 1 94.12 36 LEU B N 1
ATOM 1399 C CA . LEU B 1 36 ? -1.489 -41.062 -24.016 1 94.12 36 LEU B CA 1
ATOM 1400 C C . LEU B 1 36 ? -0.649 -39.875 -24.484 1 94.12 36 LEU B C 1
ATOM 1402 O O . LEU B 1 36 ? -0.44 -38.906 -23.734 1 94.12 36 LEU B O 1
ATOM 1406 N N . THR B 1 37 ? -0.187 -39.906 -25.688 1 90.5 37 THR B N 1
ATOM 1407 C CA . THR B 1 37 ? 0.681 -38.875 -26.203 1 90.5 37 THR B CA 1
ATOM 1408 C C . THR B 1 37 ? -0.077 -37.531 -26.328 1 90.5 37 THR B C 1
ATOM 1410 O O . THR B 1 37 ? 0.48 -36.469 -26.062 1 90.5 37 THR B O 1
ATOM 1413 N N . GLN B 1 38 ? -1.322 -37.656 -26.703 1 89.69 38 GLN B N 1
ATOM 1414 C CA . GLN B 1 38 ? -2.154 -36.469 -26.781 1 89.69 38 GLN B CA 1
ATOM 1415 C C . GLN B 1 38 ? -2.352 -35.844 -25.391 1 89.69 38 GLN B C 1
ATOM 1417 O O . GLN B 1 38 ? -2.217 -34.625 -25.234 1 89.69 38 GLN B O 1
ATOM 1422 N N . LYS B 1 39 ? -2.668 -36.625 -24.453 1 93.38 39 LYS B N 1
ATOM 1423 C CA . LYS B 1 39 ? -2.902 -36.188 -23.078 1 93.38 39 LYS B CA 1
ATOM 1424 C C . LYS B 1 39 ? -1.635 -35.594 -22.484 1 93.38 39 LYS B C 1
ATOM 1426 O O . LYS B 1 39 ? -1.66 -34.469 -21.953 1 93.38 39 LYS B O 1
ATOM 1431 N N . LEU B 1 40 ? -0.534 -36.281 -22.641 1 92.69 40 LEU B N 1
ATOM 1432 C CA . LEU B 1 40 ? 0.713 -35.844 -22.016 1 92.69 40 LEU B CA 1
ATOM 1433 C C . LEU B 1 40 ? 1.302 -34.625 -22.734 1 92.69 40 LEU B C 1
ATOM 1435 O O . LEU B 1 40 ? 2.174 -33.938 -22.203 1 92.69 40 LEU B O 1
ATOM 1439 N N . GLY B 1 41 ? 0.812 -34.406 -23.906 1 89.69 41 GLY B N 1
ATOM 1440 C CA . GLY B 1 41 ? 1.243 -33.219 -24.656 1 89.69 41 GLY B CA 1
ATOM 1441 C C . GLY B 1 41 ? 0.515 -31.953 -24.266 1 89.69 41 GLY B C 1
ATOM 1442 O O . GLY B 1 41 ? 0.908 -30.859 -24.656 1 89.69 41 GLY B O 1
ATOM 1443 N N . LYS B 1 42 ? -0.482 -32.062 -23.516 1 90.88 42 LYS B N 1
ATOM 1444 C CA . LYS B 1 42 ? -1.246 -30.891 -23.047 1 90.88 42 LYS B CA 1
ATOM 1445 C C . LYS B 1 42 ? -0.488 -30.141 -21.969 1 90.88 42 LYS B C 1
ATOM 1447 O O . LYS B 1 42 ? 0.435 -30.672 -21.359 1 90.88 42 LYS B O 1
ATOM 1452 N N . SER B 1 43 ? -0.942 -28.922 -21.844 1 92.19 43 SER B N 1
ATOM 1453 C CA . SER B 1 43 ? -0.402 -28.156 -20.734 1 92.19 43 SER B CA 1
ATOM 1454 C C . SER B 1 43 ? -0.902 -28.688 -19.391 1 92.19 43 SER B C 1
ATOM 1456 O O . SER B 1 43 ? -2.018 -29.203 -19.312 1 92.19 43 SER B O 1
ATOM 1458 N N . PRO B 1 44 ? -0.091 -28.547 -18.375 1 92.44 44 PRO B N 1
ATOM 1459 C CA . PRO B 1 44 ? -0.474 -29.031 -17.047 1 92.44 44 PRO B CA 1
ATOM 1460 C C . PRO B 1 44 ? -1.817 -28.484 -16.578 1 92.44 44 PRO B C 1
ATOM 1462 O O . PRO B 1 44 ? -2.568 -29.188 -15.891 1 92.44 44 PRO B O 1
ATOM 1465 N N . GLN B 1 45 ? -2.09 -27.297 -16.969 1 93.62 45 GLN B N 1
ATOM 1466 C CA . GLN B 1 45 ? -3.312 -26.672 -16.469 1 93.62 45 GLN B CA 1
ATOM 1467 C C . GLN B 1 45 ? -4.551 -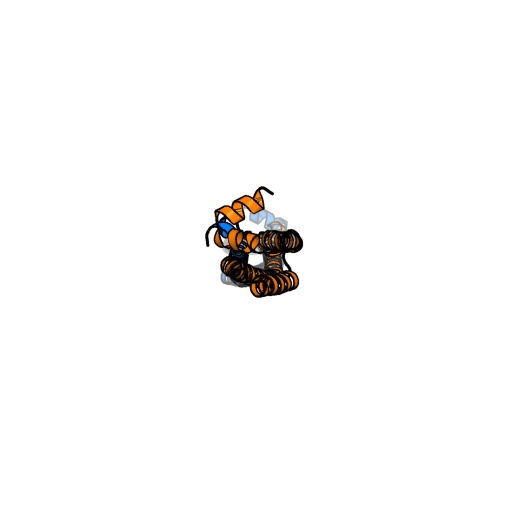27.312 -17.078 1 93.62 45 GLN B C 1
ATOM 1469 O O . GLN B 1 45 ? -5.648 -27.203 -16.531 1 93.62 45 GLN B O 1
ATOM 1474 N N . GLU B 1 46 ? -4.34 -28.016 -18.188 1 94.38 46 GLU B N 1
ATOM 1475 C CA . GLU B 1 46 ? -5.453 -28.656 -18.891 1 94.38 46 GLU B CA 1
ATOM 1476 C C . GLU B 1 46 ? -5.652 -30.094 -18.422 1 94.38 46 GLU B C 1
ATOM 1478 O O . GLU B 1 46 ? -6.594 -30.766 -18.844 1 94.38 46 GLU B O 1
ATOM 1483 N N . LEU B 1 47 ? -4.82 -30.609 -17.562 1 95.25 47 LEU B N 1
ATOM 1484 C CA . LEU B 1 47 ? -4.855 -32 -17.094 1 95.25 47 LEU B CA 1
ATOM 1485 C C . LEU B 1 47 ? -5.301 -32.062 -15.633 1 95.25 47 LEU B C 1
ATOM 1487 O O . LEU B 1 47 ? -4.891 -31.234 -14.82 1 95.25 47 LEU B O 1
ATOM 1491 N N . SER B 1 48 ? -6.152 -32.875 -15.281 1 96.44 48 SER B N 1
ATOM 1492 C CA . SER B 1 48 ? -6.48 -33.125 -13.883 1 96.44 48 SER B CA 1
ATOM 1493 C C . SER B 1 48 ? -5.578 -34.219 -13.305 1 96.44 48 SER B C 1
ATOM 1495 O O . SER B 1 48 ? -4.938 -34.969 -14.047 1 96.44 48 SER B O 1
ATOM 1497 N N . ASN B 1 49 ? -5.484 -34.281 -12 1 96.19 49 ASN B N 1
ATOM 1498 C CA . ASN B 1 49 ? -4.719 -35.344 -11.359 1 96.19 49 ASN B CA 1
ATOM 1499 C C . ASN B 1 49 ? -5.281 -36.719 -11.688 1 96.19 49 ASN B C 1
ATOM 1501 O O . ASN B 1 49 ? -4.531 -37.688 -11.797 1 96.19 49 ASN B O 1
ATOM 1505 N N . ASP B 1 50 ? -6.59 -36.781 -11.906 1 97 50 ASP B N 1
ATOM 1506 C CA . ASP B 1 50 ? -7.223 -38.031 -12.305 1 97 50 ASP B CA 1
ATOM 1507 C C . ASP B 1 50 ? -6.762 -38.469 -13.695 1 97 50 ASP B C 1
ATOM 1509 O O . ASP B 1 50 ? -6.52 -39.656 -13.938 1 97 50 ASP B O 1
ATOM 1513 N N . GLU B 1 51 ? -6.676 -37.5 -14.57 1 97.06 51 GLU B N 1
ATOM 1514 C CA . GLU B 1 51 ? -6.223 -37.812 -15.922 1 97.06 51 GLU B CA 1
ATOM 1515 C C . GLU B 1 51 ? -4.785 -38.344 -15.914 1 97.06 51 GLU B C 1
ATOM 1517 O O . GLU B 1 51 ? -4.441 -39.219 -16.688 1 97.06 51 GLU B O 1
ATOM 1522 N N . LEU B 1 52 ? -3.979 -37.781 -15.062 1 97.31 52 LEU B N 1
ATOM 1523 C CA . LEU B 1 52 ? -2.596 -38.25 -14.945 1 97.31 52 LEU B CA 1
ATOM 1524 C C . LEU B 1 52 ? -2.529 -39.656 -14.359 1 97.31 52 LEU B C 1
ATOM 1526 O O . LEU B 1 52 ? -1.733 -40.469 -14.805 1 97.31 52 LEU B O 1
ATOM 1530 N N . SER B 1 53 ? -3.377 -39.906 -13.328 1 97.56 53 SER B N 1
ATOM 1531 C CA . SER B 1 53 ? -3.467 -41.219 -12.766 1 97.56 53 SER B CA 1
ATOM 1532 C C . SER B 1 53 ? -3.904 -42.25 -13.812 1 97.56 53 SER B C 1
ATOM 1534 O O . SER B 1 53 ? -3.332 -43.344 -13.914 1 97.56 53 SER B O 1
ATOM 1536 N N . ASP B 1 54 ? -4.887 -41.812 -14.609 1 97.62 54 ASP B N 1
ATOM 1537 C CA . ASP B 1 54 ? -5.371 -42.688 -15.695 1 97.62 54 ASP B CA 1
ATOM 1538 C C . ASP B 1 54 ? -4.258 -43 -16.688 1 97.62 54 ASP B C 1
ATOM 1540 O O . ASP B 1 54 ? -4.164 -44.125 -17.188 1 97.62 54 ASP B O 1
ATOM 1544 N N . ALA B 1 55 ? -3.48 -42 -16.984 1 97.56 55 ALA B N 1
ATOM 1545 C CA . ALA B 1 55 ? -2.354 -42.219 -17.891 1 97.56 55 ALA B CA 1
ATOM 1546 C C . ALA B 1 55 ? -1.378 -43.219 -17.328 1 97.56 55 ALA B C 1
ATOM 1548 O O . ALA B 1 55 ? -0.854 -44.062 -18.062 1 97.56 55 ALA B O 1
ATOM 1549 N N . GLY B 1 56 ? -1.14 -43.125 -16.016 1 98 56 GLY B N 1
ATOM 1550 C CA . GLY B 1 56 ? -0.302 -44.125 -15.367 1 98 56 GLY B CA 1
ATOM 1551 C C . GLY B 1 56 ? -0.843 -45.531 -15.492 1 98 56 GLY B C 1
ATOM 1552 O O . GLY B 1 56 ? -0.091 -46.469 -15.773 1 98 56 GLY B O 1
ATOM 1553 N N . VAL B 1 57 ? -2.143 -45.688 -15.312 1 98.06 57 VAL B N 1
ATOM 1554 C CA . VAL B 1 57 ? -2.791 -46.969 -15.438 1 98.06 57 VAL B CA 1
ATOM 1555 C C . VAL B 1 57 ? -2.643 -47.5 -16.875 1 98.06 57 VAL B C 1
ATOM 1557 O O . VAL B 1 57 ? -2.316 -48.656 -17.078 1 98.06 57 VAL B O 1
ATOM 1560 N N . ALA B 1 58 ? -2.852 -46.594 -17.875 1 98 58 ALA B N 1
ATOM 1561 C CA . ALA B 1 58 ? -2.725 -46.969 -19.281 1 98 58 ALA B CA 1
ATOM 1562 C C . ALA B 1 58 ? -1.3 -47.406 -19.594 1 98 58 ALA B C 1
ATOM 1564 O O . ALA B 1 58 ? -1.097 -48.375 -20.359 1 98 58 ALA B O 1
ATOM 1565 N N . LEU B 1 59 ? -0.332 -46.75 -19.047 1 97.19 59 LEU B N 1
ATOM 1566 C CA . LEU B 1 59 ? 1.062 -47.125 -19.266 1 97.19 59 LEU B CA 1
ATOM 1567 C C . LEU B 1 59 ? 1.351 -48.5 -18.688 1 97.19 59 LEU B C 1
ATOM 1569 O O . LEU B 1 59 ? 2.047 -49.312 -19.312 1 97.19 59 LEU B O 1
ATOM 1573 N N . THR B 1 60 ? 0.784 -48.812 -17.5 1 97.12 60 THR B N 1
ATOM 1574 C CA . THR B 1 60 ? 0.928 -50.125 -16.891 1 97.12 60 THR B CA 1
ATOM 1575 C C . THR B 1 60 ? 0.295 -51.188 -17.781 1 97.12 60 THR B C 1
ATOM 1577 O O . THR B 1 60 ? 0.875 -52.25 -17.984 1 97.12 60 THR B O 1
ATOM 1580 N N . TYR B 1 61 ? -0.853 -50.844 -18.359 1 96.81 61 TYR B N 1
ATOM 1581 C CA . TYR B 1 61 ? -1.538 -51.75 -19.281 1 96.81 61 TYR B CA 1
ATOM 1582 C C . TYR B 1 61 ? -0.655 -52.062 -20.484 1 96.81 61 TYR B C 1
ATOM 1584 O O . TYR B 1 61 ? -0.509 -53.25 -20.859 1 96.81 61 TYR B O 1
ATOM 1592 N N . MET B 1 62 ? 0.008 -51.094 -21.047 1 95.81 62 MET B N 1
ATOM 1593 C CA . MET B 1 62 ? 0.894 -51.25 -22.203 1 95.81 62 MET B CA 1
ATOM 1594 C C . MET B 1 62 ? 2.127 -52.062 -21.812 1 95.81 62 MET B C 1
ATOM 1596 O O . MET B 1 62 ? 2.547 -52.969 -22.547 1 95.81 62 MET B O 1
ATOM 1600 N N . ALA B 1 63 ? 2.648 -51.781 -20.672 1 95 63 ALA B N 1
ATOM 1601 C CA . ALA B 1 63 ? 3.818 -52.5 -20.188 1 95 63 ALA B CA 1
ATOM 1602 C C . ALA B 1 63 ? 3.494 -54 -19.984 1 95 63 ALA B C 1
ATOM 1604 O O . ALA B 1 63 ? 4.285 -54.875 -20.359 1 95 63 ALA B O 1
ATOM 1605 N N . ASP B 1 64 ? 2.369 -54.25 -19.438 1 95.19 64 ASP B N 1
ATOM 1606 C CA . ASP B 1 64 ? 1.92 -55.625 -19.219 1 95.19 64 ASP B CA 1
ATOM 1607 C C . ASP B 1 64 ? 1.789 -56.375 -20.547 1 95.19 64 ASP B C 1
ATOM 1609 O O . ASP B 1 64 ? 1.965 -57.594 -20.594 1 95.19 64 ASP B O 1
ATOM 1613 N N . ALA B 1 65 ? 1.46 -55.625 -21.578 1 94.31 65 ALA B N 1
ATOM 1614 C CA . ALA B 1 65 ? 1.32 -56.219 -22.906 1 94.31 65 ALA B CA 1
ATOM 1615 C C . ALA B 1 65 ? 2.68 -56.406 -23.578 1 94.31 65 ALA B C 1
ATOM 1617 O O . ALA B 1 65 ? 2.762 -56.844 -24.734 1 94.31 65 ALA B O 1
ATOM 1618 N N . GLY B 1 66 ? 3.785 -55.906 -22.891 1 93.75 66 GLY B N 1
ATOM 1619 C CA . GLY B 1 66 ? 5.125 -56.188 -23.391 1 93.75 66 GLY B CA 1
ATOM 1620 C C . GLY B 1 66 ? 5.75 -55 -24.078 1 93.75 66 GLY B C 1
ATOM 1621 O O . GLY B 1 66 ? 6.793 -55.125 -24.734 1 93.75 66 GLY B O 1
ATOM 1622 N N . PHE B 1 67 ? 5.113 -53.781 -24 1 93.56 67 PHE B N 1
ATOM 1623 C CA . PHE B 1 67 ? 5.688 -52.594 -24.609 1 93.56 67 PHE B CA 1
ATOM 1624 C C . PHE B 1 67 ? 6.637 -51.906 -23.641 1 93.56 67 PHE B C 1
ATOM 1626 O O . PHE B 1 67 ? 6.34 -51.781 -22.453 1 93.56 67 PHE B O 1
ATOM 1633 N N . ASP B 1 68 ? 7.801 -51.531 -24.188 1 91.56 68 ASP B N 1
ATOM 1634 C CA . ASP B 1 68 ? 8.688 -50.688 -23.391 1 91.56 68 ASP B CA 1
ATOM 1635 C C . ASP B 1 68 ? 8.203 -49.219 -23.375 1 91.56 68 ASP B C 1
ATOM 1637 O O . ASP B 1 68 ? 8.398 -48.5 -24.344 1 91.56 68 ASP B O 1
ATOM 1641 N N . MET B 1 69 ? 7.598 -48.906 -22.25 1 91.12 69 MET B N 1
ATOM 1642 C CA . MET B 1 69 ? 6.992 -47.594 -22.141 1 91.12 69 MET B CA 1
ATOM 1643 C C . MET B 1 69 ? 7.836 -46.656 -21.266 1 91.12 69 MET B C 1
ATOM 1645 O O . MET B 1 69 ? 7.352 -45.625 -20.781 1 91.12 69 MET B O 1
ATOM 1649 N N . GLY B 1 70 ? 9.086 -47 -21.016 1 90.69 70 GLY B N 1
ATOM 1650 C CA . GLY B 1 70 ? 9.953 -46.219 -20.125 1 90.69 70 GLY B CA 1
ATOM 1651 C C . GLY B 1 70 ? 10.047 -44.75 -20.5 1 90.69 70 GLY B C 1
ATOM 1652 O O . GLY B 1 70 ? 10.016 -43.906 -19.625 1 90.69 70 GLY B O 1
ATOM 1653 N N . TRP B 1 71 ? 10.188 -44.5 -21.734 1 89 71 TRP B N 1
ATOM 1654 C CA . TRP B 1 71 ? 10.312 -43.125 -22.203 1 89 71 TRP B CA 1
ATOM 1655 C C . TRP B 1 71 ? 9.055 -42.312 -21.891 1 89 71 TRP B C 1
ATOM 1657 O O . TRP B 1 71 ? 9.133 -41.156 -21.5 1 89 71 TRP B O 1
ATOM 1667 N N . LEU B 1 72 ? 7.848 -42.875 -22.062 1 92 72 LEU B N 1
ATOM 1668 C CA . LEU B 1 72 ? 6.594 -42.188 -21.781 1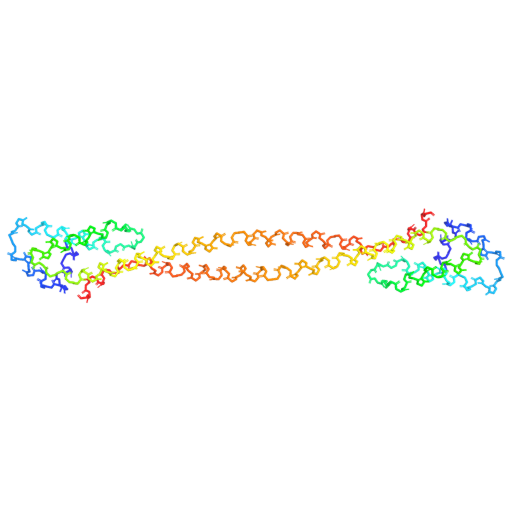 92 72 LEU B CA 1
ATOM 1669 C C . LEU B 1 72 ? 6.355 -42.094 -20.266 1 92 72 LEU B C 1
ATOM 1671 O O . LEU B 1 72 ? 5.77 -41.125 -19.797 1 92 72 LEU B O 1
ATOM 1675 N N . ASP B 1 73 ? 6.895 -43.062 -19.531 1 93.69 73 ASP B N 1
ATOM 1676 C CA . ASP B 1 73 ? 6.848 -43 -18.062 1 93.69 73 ASP B CA 1
ATOM 1677 C C . ASP B 1 73 ? 7.586 -41.781 -17.547 1 93.69 73 ASP B C 1
ATOM 1679 O O . ASP B 1 73 ? 7.113 -41.094 -16.641 1 93.69 73 ASP B O 1
ATOM 1683 N N . LYS B 1 74 ? 8.688 -41.562 -18.141 1 93 74 LYS B N 1
ATOM 1684 C CA . LYS B 1 74 ? 9.477 -40.406 -17.734 1 93 74 LYS B CA 1
ATOM 1685 C C . LYS B 1 74 ? 8.727 -39.094 -18 1 93 74 LYS B C 1
ATOM 1687 O O . LYS B 1 74 ? 8.727 -38.188 -17.172 1 93 74 LYS B O 1
ATOM 1692 N N . ILE B 1 75 ? 8.125 -39.031 -19.141 1 92 75 ILE B N 1
ATOM 1693 C CA . ILE B 1 75 ? 7.371 -37.844 -19.5 1 92 75 ILE B CA 1
ATOM 1694 C C . ILE B 1 75 ? 6.203 -37.656 -18.531 1 92 75 ILE B C 1
ATOM 1696 O O . ILE B 1 75 ? 5.93 -36.531 -18.078 1 92 75 ILE B O 1
ATOM 1700 N N . LEU B 1 76 ? 5.492 -38.75 -18.266 1 95.06 76 LEU B N 1
ATOM 1701 C CA . LEU B 1 76 ? 4.387 -38.688 -17.312 1 95.06 76 LEU B CA 1
ATOM 1702 C C . LEU B 1 76 ? 4.859 -38.125 -15.969 1 95.06 76 LEU B C 1
ATOM 1704 O O . LEU B 1 76 ? 4.203 -37.25 -15.398 1 95.06 76 LEU B O 1
ATOM 1708 N N . GLU B 1 77 ? 5.992 -38.625 -15.477 1 94.88 77 GLU B N 1
ATOM 1709 C CA . GLU B 1 77 ? 6.523 -38.125 -14.211 1 94.88 77 GLU B CA 1
ATOM 1710 C C . GLU B 1 77 ? 6.844 -36.625 -14.289 1 94.88 77 GLU B C 1
ATOM 1712 O O . GLU B 1 77 ? 6.594 -35.875 -13.344 1 94.88 77 GLU B O 1
ATOM 1717 N N . GLU B 1 78 ? 7.418 -36.219 -15.406 1 93.5 78 GLU B N 1
ATOM 1718 C CA . GLU B 1 78 ? 7.73 -34.812 -15.594 1 93.5 78 GLU B CA 1
ATOM 1719 C C . GLU B 1 78 ? 6.461 -33.969 -15.594 1 93.5 78 GLU B C 1
ATOM 1721 O O . GLU B 1 78 ? 6.434 -32.875 -15.008 1 93.5 78 GLU B O 1
ATOM 1726 N N . VAL B 1 79 ? 5.449 -34.438 -16.266 1 94.06 79 VAL B N 1
ATOM 1727 C CA . VAL B 1 79 ? 4.188 -33.688 -16.344 1 94.06 79 VAL B CA 1
ATOM 1728 C C . VAL B 1 79 ? 3.562 -33.625 -14.953 1 94.06 79 VAL B C 1
ATOM 1730 O O . VAL B 1 79 ? 3.043 -32.562 -14.555 1 94.06 79 VAL B O 1
ATOM 1733 N N . LYS B 1 80 ? 3.604 -34.719 -14.25 1 95.81 80 LYS B N 1
ATOM 1734 C CA . LYS B 1 80 ? 3.092 -34.719 -12.883 1 95.81 80 LYS B CA 1
ATOM 1735 C C . LYS B 1 80 ? 3.811 -33.688 -12.023 1 95.81 80 LYS B C 1
ATOM 1737 O O . LYS B 1 80 ? 3.178 -32.969 -11.242 1 95.81 80 LYS B O 1
ATOM 1742 N N . GLU B 1 81 ? 5.102 -33.625 -12.18 1 95.38 81 GLU B N 1
ATOM 1743 C CA . GLU B 1 81 ? 5.887 -32.656 -11.43 1 95.38 81 GLU B CA 1
ATOM 1744 C C . GLU B 1 81 ? 5.508 -31.234 -11.812 1 95.38 81 GLU B C 1
ATOM 1746 O O . GLU B 1 81 ? 5.379 -30.359 -10.945 1 95.38 81 GLU B O 1
ATOM 1751 N N . LYS B 1 82 ? 5.34 -31 -13.062 1 94.75 82 LYS B N 1
ATOM 1752 C CA . LYS B 1 82 ? 4.93 -29.688 -13.523 1 94.75 82 LYS B CA 1
ATOM 1753 C C . LYS B 1 82 ? 3.551 -29.312 -12.984 1 94.75 82 LYS B C 1
ATOM 1755 O O . LYS B 1 82 ? 3.314 -28.172 -12.602 1 94.75 82 LYS B O 1
ATOM 1760 N N . LYS B 1 83 ? 2.668 -30.281 -12.977 1 96.19 83 LYS B N 1
ATOM 1761 C CA . LYS B 1 83 ? 1.331 -30.047 -12.438 1 96.19 83 LYS B CA 1
ATOM 1762 C C . LYS B 1 83 ? 1.395 -29.656 -10.961 1 96.19 83 LYS B C 1
ATOM 1764 O O . LYS B 1 83 ? 0.724 -28.719 -10.523 1 96.19 83 LYS B O 1
ATOM 1769 N N . LYS B 1 84 ? 2.17 -30.406 -10.234 1 96.62 84 LYS B N 1
ATOM 1770 C CA . LYS B 1 84 ? 2.354 -30.094 -8.82 1 96.62 84 LYS B CA 1
ATOM 1771 C C . LYS B 1 84 ? 2.887 -28.672 -8.633 1 96.62 84 LYS B C 1
ATOM 1773 O O . LYS B 1 84 ? 2.416 -27.938 -7.766 1 96.62 84 LYS B O 1
ATOM 1778 N N . LYS B 1 85 ? 3.822 -28.312 -9.383 1 96.5 85 LYS B N 1
ATOM 1779 C CA . LYS B 1 85 ? 4.398 -26.969 -9.312 1 96.5 85 LYS B CA 1
ATOM 1780 C C . LYS B 1 85 ? 3.365 -25.906 -9.664 1 96.5 85 LYS B C 1
ATOM 1782 O O . LYS B 1 85 ? 3.299 -24.859 -9.023 1 96.5 85 LYS B O 1
ATOM 1787 N N . GLU B 1 86 ? 2.662 -26.156 -10.711 1 96.88 86 GLU B N 1
ATOM 1788 C CA . GLU B 1 86 ? 1.604 -25.234 -11.117 1 96.88 86 GLU B CA 1
ATOM 1789 C C . GLU B 1 86 ? 0.607 -25.016 -9.984 1 96.88 86 GLU B C 1
ATOM 1791 O O . GLU B 1 86 ? 0.263 -23.859 -9.68 1 96.88 86 GLU B O 1
ATOM 1796 N N . GLU B 1 87 ? 0.188 -26.062 -9.445 1 97.31 87 GLU B N 1
ATOM 1797 C CA . GLU B 1 87 ? -0.795 -25.969 -8.375 1 97.31 87 GLU B CA 1
ATOM 1798 C C . GLU B 1 87 ? -0.222 -25.25 -7.16 1 97.31 87 GLU B C 1
ATOM 1800 O O . GLU B 1 87 ? -0.921 -24.469 -6.516 1 97.31 87 GLU B O 1
ATOM 1805 N N . ALA B 1 88 ? 1.01 -25.516 -6.863 1 97.19 88 ALA B N 1
ATOM 1806 C CA . ALA B 1 88 ? 1.676 -24.828 -5.762 1 97.19 88 ALA B CA 1
ATOM 1807 C C . ALA B 1 88 ? 1.791 -23.328 -6.039 1 97.19 88 ALA B C 1
ATOM 1809 O O . ALA B 1 88 ? 1.558 -22.5 -5.148 1 97.19 88 ALA B O 1
ATOM 1810 N N . CYS B 1 89 ? 2.119 -22.953 -7.246 1 97.38 89 CYS B N 1
ATOM 1811 C CA . CYS B 1 89 ? 2.236 -21.547 -7.637 1 97.38 89 CYS B CA 1
ATOM 1812 C C . CYS B 1 89 ? 0.891 -20.844 -7.539 1 97.38 89 CYS B C 1
ATOM 1814 O O . CYS B 1 89 ? 0.812 -19.719 -7.035 1 97.38 89 CYS B O 1
ATOM 1816 N N . LEU B 1 90 ? -0.068 -21.516 -7.961 1 97.25 90 LEU B N 1
ATOM 1817 C CA . LEU B 1 90 ? -1.405 -20.938 -7.922 1 97.25 90 LEU B CA 1
ATOM 1818 C C . LEU B 1 90 ? -1.835 -20.656 -6.484 1 97.25 90 LEU B C 1
ATOM 1820 O O . LEU B 1 90 ? -2.406 -19.594 -6.199 1 97.25 90 LEU B O 1
ATOM 1824 N N . ALA B 1 91 ? -1.568 -21.594 -5.645 1 97.62 91 ALA B N 1
ATOM 1825 C CA . ALA B 1 91 ? -1.922 -21.422 -4.238 1 97.62 91 ALA B CA 1
ATOM 1826 C C . ALA B 1 91 ? -1.169 -20.25 -3.619 1 97.62 91 ALA B C 1
ATOM 1828 O O . ALA B 1 91 ? -1.755 -19.438 -2.895 1 97.62 91 ALA B O 1
ATOM 1829 N N . ARG B 1 92 ? 0.073 -20.109 -3.934 1 97.62 92 ARG B N 1
ATOM 1830 C CA . ARG B 1 92 ? 0.88 -19.016 -3.412 1 97.62 92 ARG B CA 1
ATOM 1831 C C . ARG B 1 92 ? 0.396 -17.672 -3.955 1 97.62 92 ARG B C 1
ATOM 1833 O O . ARG B 1 92 ? 0.318 -16.688 -3.217 1 97.62 92 ARG B O 1
ATOM 1840 N N . LEU B 1 93 ? 0.092 -17.656 -5.184 1 97.88 93 LEU B N 1
ATOM 1841 C CA . LEU B 1 93 ? -0.406 -16.438 -5.805 1 97.88 93 LEU B CA 1
ATOM 1842 C C . LEU B 1 93 ? -1.697 -15.969 -5.141 1 97.88 93 LEU B C 1
ATOM 1844 O O . LEU B 1 93 ? -1.87 -14.781 -4.875 1 97.88 93 LEU B O 1
ATOM 1848 N N . GLN B 1 94 ? -2.498 -16.938 -4.914 1 97.44 94 GLN B N 1
ATOM 1849 C CA . GLN B 1 94 ? -3.756 -16.609 -4.254 1 97.44 94 GLN B CA 1
ATOM 1850 C C . GLN B 1 94 ? -3.508 -16.031 -2.859 1 97.44 94 GLN B C 1
ATOM 1852 O O . GLN B 1 94 ? -4.117 -15.031 -2.475 1 97.44 94 GLN B O 1
ATOM 1857 N N . GLU B 1 95 ? -2.65 -16.656 -2.148 1 97.56 95 GLU B N 1
ATOM 1858 C CA . GLU B 1 95 ? -2.312 -16.172 -0.809 1 97.56 95 GLU B CA 1
ATOM 1859 C C . GLU B 1 95 ? -1.74 -14.766 -0.852 1 97.56 95 GLU B C 1
ATOM 1861 O O . GLU B 1 95 ? -2.119 -13.906 -0.046 1 97.56 95 GLU B O 1
ATOM 1866 N N . MET B 1 96 ? -0.894 -14.484 -1.728 1 97.75 96 MET B N 1
ATOM 1867 C CA . MET B 1 96 ? -0.256 -13.18 -1.854 1 97.75 96 MET B CA 1
ATOM 1868 C C . MET B 1 96 ? -1.276 -12.109 -2.229 1 97.75 96 MET B C 1
ATOM 1870 O O . MET B 1 96 ? -1.228 -10.992 -1.715 1 97.75 96 MET B O 1
ATOM 1874 N N . LYS B 1 97 ? -2.166 -12.492 -3.029 1 96.75 97 LYS B N 1
ATOM 1875 C CA . LYS B 1 97 ? -3.207 -11.547 -3.428 1 96.75 97 LYS B CA 1
ATOM 1876 C C . LYS B 1 97 ? -4.113 -11.203 -2.252 1 96.75 97 LYS B C 1
ATOM 1878 O O . LYS B 1 97 ? -4.531 -10.047 -2.102 1 96.75 97 LYS B O 1
ATOM 1883 N N . GLU B 1 98 ? -4.391 -12.156 -1.491 1 97.19 98 GLU B N 1
ATOM 1884 C CA . GLU B 1 98 ? -5.238 -11.953 -0.319 1 97.19 98 GLU B CA 1
ATOM 1885 C C . GLU B 1 98 ? -4.543 -11.062 0.709 1 97.19 98 GLU B C 1
ATOM 1887 O O . GLU B 1 98 ? -5.203 -10.344 1.461 1 97.19 98 GLU B O 1
ATOM 1892 N N . GLN B 1 99 ? -3.219 -11.078 0.727 1 96.88 99 GLN B N 1
ATOM 1893 C CA . GLN B 1 99 ? -2.447 -10.211 1.608 1 96.88 99 GLN B CA 1
ATOM 1894 C C . GLN B 1 99 ? -2.33 -8.805 1.03 1 96.88 99 GLN B C 1
ATOM 1896 O O . GLN B 1 99 ? -2.35 -7.816 1.771 1 96.88 99 GLN B O 1
ATOM 1901 N N . LEU B 1 100 ? -2.277 -8.719 -0.266 1 97.81 100 LEU B N 1
ATOM 1902 C CA . LEU B 1 100 ? -2.025 -7.453 -0.946 1 97.81 100 LEU B CA 1
ATOM 1903 C C . LEU B 1 100 ? -3.266 -6.566 -0.92 1 97.81 100 LEU B C 1
ATOM 1905 O O . LEU B 1 100 ? -3.16 -5.352 -0.75 1 97.81 100 LEU B O 1
ATOM 1909 N N . LYS B 1 101 ? -4.402 -7.133 -1.031 1 97 101 LYS B N 1
ATOM 1910 C CA . LYS B 1 101 ? -5.641 -6.371 -1.144 1 97 101 LYS B CA 1
ATOM 1911 C C . LYS B 1 101 ? -5.852 -5.48 0.078 1 97 101 LYS B C 1
ATOM 1913 O O . LYS B 1 101 ? -6.008 -4.266 -0.053 1 97 101 LYS B O 1
ATOM 1918 N N . PRO B 1 102 ? -5.836 -6.043 1.283 1 97.25 102 PRO B N 1
ATOM 1919 C CA . PRO B 1 102 ? -6.031 -5.18 2.449 1 97.25 102 PRO B CA 1
ATOM 1920 C C . PRO B 1 102 ? -4.91 -4.156 2.621 1 97.25 102 PRO B C 1
ATOM 1922 O O . PRO B 1 102 ? -5.152 -3.049 3.109 1 97.25 102 PRO B O 1
ATOM 1925 N N . LEU B 1 103 ? -3.73 -4.492 2.24 1 97.06 103 LEU B N 1
ATOM 1926 C CA . LEU B 1 103 ? -2.609 -3.564 2.33 1 97.06 103 LEU B CA 1
ATOM 1927 C C . LEU B 1 103 ? -2.828 -2.359 1.419 1 97.06 103 LEU B C 1
ATOM 1929 O O . LEU B 1 103 ? -2.643 -1.216 1.84 1 97.06 103 LEU B O 1
ATOM 1933 N N . LYS B 1 104 ? -3.211 -2.615 0.265 1 97.69 104 LYS B N 1
ATOM 1934 C CA . LYS B 1 104 ? -3.486 -1.537 -0.681 1 97.69 104 LYS B CA 1
ATOM 1935 C C . LYS B 1 104 ? -4.621 -0.646 -0.183 1 97.69 104 LYS B C 1
ATOM 1937 O O . LYS B 1 104 ? -4.559 0.579 -0.313 1 97.69 104 LYS B O 1
ATOM 1942 N N . GLN B 1 105 ? -5.562 -1.318 0.364 1 97.69 105 GLN B N 1
ATOM 1943 C CA . GLN B 1 105 ? -6.691 -0.564 0.904 1 97.69 105 GLN B CA 1
ATOM 1944 C C . GLN B 1 105 ? -6.246 0.338 2.053 1 97.69 105 GLN B C 1
ATOM 1946 O O . GLN B 1 105 ? -6.645 1.504 2.121 1 97.69 105 GLN B O 1
ATOM 1951 N N . LYS B 1 106 ? -5.457 -0.198 2.881 1 97.56 106 LYS B N 1
ATOM 1952 C CA . LYS B 1 106 ? -4.949 0.593 3.998 1 97.56 106 LYS B CA 1
ATOM 1953 C C . LYS B 1 106 ? -4.105 1.765 3.504 1 97.56 106 LYS B C 1
ATOM 1955 O O . LYS B 1 106 ? -4.18 2.865 4.055 1 97.56 106 LYS B O 1
ATOM 1960 N N . CYS B 1 107 ? -3.316 1.602 2.547 1 97.62 107 CYS B N 1
ATOM 1961 C CA . CYS B 1 107 ? -2.51 2.662 1.953 1 97.62 107 CYS B CA 1
ATOM 1962 C C . CYS B 1 107 ? -3.393 3.768 1.388 1 97.62 107 CYS B C 1
ATOM 1964 O O . CYS B 1 107 ? -3.152 4.949 1.643 1 97.62 107 CYS B O 1
ATOM 1966 N N . LEU B 1 108 ? -4.348 3.361 0.745 1 97.38 108 LEU B N 1
ATOM 1967 C CA . LEU B 1 108 ? -5.262 4.328 0.151 1 97.38 108 LEU B CA 1
ATOM 1968 C C . LEU B 1 108 ? -5.965 5.148 1.23 1 97.38 108 LEU B C 1
ATOM 1970 O O . LEU B 1 108 ? -6.102 6.367 1.1 1 97.38 108 LEU B O 1
ATOM 1974 N N . GLU B 1 109 ? -6.387 4.48 2.254 1 97.62 109 GLU B N 1
ATOM 1975 C CA . GLU B 1 109 ? -7.07 5.152 3.355 1 97.62 109 GLU B CA 1
ATOM 1976 C C . GLU B 1 109 ? -6.148 6.145 4.059 1 97.62 109 GLU B C 1
ATOM 1978 O O . GLU B 1 109 ? -6.547 7.27 4.355 1 97.62 109 GLU B O 1
ATOM 1983 N N . LEU B 1 110 ? -4.957 5.715 4.32 1 97.94 110 LEU B N 1
ATOM 1984 C CA . LEU B 1 110 ? -3.994 6.582 4.992 1 97.94 110 LEU B CA 1
ATOM 1985 C C . LEU B 1 110 ? -3.625 7.77 4.105 1 97.94 110 LEU B C 1
ATOM 1987 O O . LEU B 1 110 ? -3.467 8.891 4.598 1 97.94 110 LEU B O 1
ATOM 1991 N N . GLU B 1 111 ? -3.496 7.562 2.848 1 98.12 111 GLU B N 1
ATOM 1992 C CA . GLU B 1 111 ? -3.225 8.656 1.925 1 98.12 111 GLU B CA 1
ATOM 1993 C C . GLU B 1 111 ? -4.363 9.672 1.921 1 98.12 111 GLU B C 1
ATOM 1995 O O . GLU B 1 111 ? -4.129 10.883 1.875 1 98.12 111 GLU B O 1
ATOM 2000 N N . ALA B 1 112 ? -5.566 9.141 1.962 1 98 112 ALA B N 1
ATOM 2001 C CA . ALA B 1 112 ? -6.723 10.023 2.035 1 98 112 ALA B CA 1
ATOM 2002 C C . ALA B 1 112 ? -6.703 10.852 3.32 1 98 112 ALA B C 1
ATOM 2004 O O . ALA B 1 112 ? -7.051 12.031 3.311 1 98 112 ALA B O 1
ATOM 2005 N N . GLN B 1 113 ? -6.316 10.258 4.379 1 97.56 113 GLN B N 1
ATOM 2006 C CA . GLN B 1 113 ? -6.211 10.969 5.648 1 97.56 113 GLN B CA 1
ATOM 2007 C C . GLN B 1 113 ? -5.117 12.031 5.598 1 97.56 113 GLN B C 1
ATOM 2009 O O . GLN B 1 113 ? -5.281 13.133 6.137 1 97.56 113 GLN B O 1
ATOM 2014 N N . VAL B 1 114 ? -4.066 11.703 5.008 1 98.19 114 VAL B N 1
ATOM 2015 C CA . VAL B 1 114 ? -2.982 12.664 4.836 1 98.19 114 VAL B CA 1
ATOM 2016 C C . VAL B 1 114 ? -3.48 13.875 4.043 1 98.19 114 VAL B C 1
ATOM 2018 O O . VAL B 1 114 ? -3.219 15.016 4.418 1 98.19 114 VAL B O 1
ATOM 2021 N N . ASP B 1 115 ? -4.215 13.664 3.02 1 97.81 115 ASP B N 1
ATOM 2022 C CA . ASP B 1 115 ? -4.746 14.758 2.205 1 97.81 115 ASP B CA 1
ATOM 2023 C C . ASP B 1 115 ? -5.695 15.633 3.016 1 97.81 115 ASP B C 1
ATOM 2025 O O . ASP B 1 115 ? -5.668 16.859 2.898 1 97.81 115 ASP B O 1
ATOM 2029 N N . LYS B 1 116 ? -6.531 14.977 3.803 1 97.5 116 LYS B N 1
ATOM 2030 C CA . LYS B 1 116 ? -7.445 15.711 4.668 1 97.5 116 LYS B CA 1
ATOM 2031 C C . LYS B 1 116 ? -6.684 16.562 5.672 1 97.5 116 LYS B C 1
ATOM 2033 O O . LYS B 1 116 ? -7.027 17.734 5.895 1 97.5 116 LYS B O 1
ATOM 2038 N N . GLU B 1 117 ? -5.648 15.977 6.266 1 97.62 117 GLU B N 1
ATOM 2039 C CA . GLU B 1 117 ? -4.84 16.703 7.242 1 97.62 117 GLU B CA 1
ATOM 2040 C C . GLU B 1 117 ? -4.09 17.859 6.594 1 97.62 117 GLU B C 1
ATOM 2042 O O . GLU B 1 117 ? -3.93 18.922 7.203 1 97.62 117 GLU B O 1
ATOM 2047 N N . LYS B 1 118 ? -3.652 17.688 5.418 1 97.75 118 LYS B N 1
ATOM 2048 C CA . LYS B 1 118 ? -2.996 18.766 4.684 1 97.75 118 LYS B CA 1
ATOM 2049 C C . LYS B 1 118 ? -3.951 19.938 4.457 1 97.75 118 LYS B C 1
ATOM 2051 O O . LYS B 1 118 ? -3.553 21.094 4.559 1 97.75 118 LYS B O 1
ATOM 2056 N N . ALA B 1 119 ? -5.152 19.641 4.125 1 97.06 119 ALA B N 1
ATOM 2057 C CA . ALA B 1 119 ? -6.156 20.672 3.939 1 97.06 119 ALA B CA 1
ATOM 2058 C C . ALA B 1 119 ? -6.402 21.438 5.238 1 97.06 119 ALA B C 1
ATOM 2060 O O . ALA B 1 119 ? -6.516 22.672 5.23 1 97.06 119 ALA B O 1
ATOM 2061 N N . GLU B 1 120 ? -6.461 20.719 6.328 1 95.94 120 GLU B N 1
ATOM 2062 C CA . GLU B 1 120 ? -6.641 21.344 7.637 1 95.94 120 GLU B CA 1
ATOM 2063 C C . GLU B 1 120 ? -5.453 22.234 7.988 1 95.94 120 GLU B C 1
ATOM 2065 O O . GLU B 1 120 ? -5.625 23.297 8.57 1 95.94 120 GLU B O 1
ATOM 2070 N N . LEU B 1 121 ? -4.281 21.75 7.656 1 97 121 LEU B N 1
ATOM 2071 C CA . LEU B 1 121 ? -3.072 22.531 7.902 1 97 121 LEU B CA 1
ATOM 2072 C C . LEU B 1 121 ? -3.105 23.844 7.125 1 97 121 LEU B C 1
ATOM 2074 O O . LEU B 1 121 ? -2.758 24.891 7.664 1 97 121 LEU B O 1
ATOM 2078 N N . LEU B 1 122 ? -3.555 23.734 5.906 1 95.62 122 LEU B N 1
ATOM 2079 C CA . LEU B 1 122 ? -3.658 24.938 5.082 1 95.62 122 LEU B CA 1
ATOM 2080 C C . LEU B 1 122 ? -4.629 25.938 5.703 1 95.62 122 LEU B C 1
ATOM 2082 O O . LEU B 1 122 ? -4.367 27.141 5.707 1 95.62 122 LEU B O 1
ATOM 2086 N N . GLU B 1 123 ? -5.688 25.516 6.25 1 93.44 123 GLU B N 1
ATOM 2087 C CA . GLU B 1 123 ? -6.668 26.375 6.906 1 93.44 123 GLU B CA 1
ATOM 2088 C C . GLU B 1 123 ? -6.082 27.016 8.156 1 93.44 123 GLU B C 1
ATOM 2090 O O . GLU B 1 123 ? -6.328 28.188 8.43 1 93.44 123 GLU B O 1
ATOM 2095 N N . ALA B 1 124 ? -5.352 26.203 8.859 1 93.19 124 ALA B N 1
ATOM 2096 C CA . ALA B 1 124 ? -4.762 26.703 10.102 1 93.19 124 ALA B CA 1
ATOM 2097 C C . ALA B 1 124 ? -3.697 27.766 9.812 1 93.19 124 ALA B C 1
ATOM 2099 O O . ALA B 1 124 ? -3.469 28.656 10.625 1 93.19 124 ALA B O 1
ATOM 2100 N N . ARG B 1 125 ? -3.102 27.719 8.664 1 94.19 125 ARG B N 1
ATOM 2101 C CA . ARG B 1 125 ? -1.991 28.594 8.328 1 94.19 125 ARG B CA 1
ATOM 2102 C C . ARG B 1 125 ? -2.494 29.906 7.707 1 94.19 125 ARG B C 1
ATOM 2104 O O . ARG B 1 125 ? -1.717 30.828 7.496 1 94.19 125 ARG B O 1
ATOM 2111 N N . ALA B 1 126 ? -3.756 29.938 7.465 1 89.06 126 ALA B N 1
ATOM 2112 C CA . ALA B 1 126 ? -4.289 31.156 6.867 1 89.06 126 ALA B CA 1
ATOM 2113 C C . ALA B 1 126 ? -4.07 32.344 7.781 1 89.06 126 ALA B C 1
ATOM 2115 O O . ALA B 1 126 ? -4.367 32.281 8.977 1 89.06 126 ALA B O 1
ATOM 2116 N N . PRO B 1 127 ? -3.412 33.375 7.23 1 84.25 127 PRO B N 1
ATOM 2117 C CA . PRO B 1 127 ? -3.17 34.562 8.039 1 84.25 127 PRO B CA 1
ATOM 2118 C C . PRO B 1 127 ? -4.457 35.281 8.422 1 84.25 127 PRO B C 1
ATOM 2120 O O . PRO B 1 127 ? -5.512 35.031 7.836 1 84.25 127 PRO B O 1
ATOM 2123 N N . HIS B 1 128 ? -4.262 36.031 9.555 1 80.06 128 HIS B N 1
ATOM 2124 C CA . HIS B 1 128 ? -5.367 36.906 9.906 1 80.06 128 HIS B CA 1
ATOM 2125 C C . HIS B 1 128 ? -5.43 38.094 8.977 1 80.06 128 HIS B C 1
ATOM 2127 O O . HIS B 1 128 ? -4.391 38.656 8.594 1 80.06 128 HIS B O 1
ATOM 2133 N N . SER B 1 129 ? -6.605 38.281 8.453 1 74.88 129 SER B N 1
ATOM 2134 C CA . SER B 1 129 ? -6.785 39.469 7.617 1 74.88 129 SER B CA 1
ATOM 2135 C C . SER B 1 129 ? -6.691 40.75 8.445 1 74.88 129 SER B C 1
ATOM 2137 O O . SER B 1 129 ? -7.004 40.75 9.641 1 74.88 129 SER B O 1
ATOM 2139 N N . PHE B 1 130 ? -6.109 41.781 7.852 1 73.12 130 PHE B N 1
ATOM 2140 C CA . PHE B 1 130 ? -6.07 43.094 8.469 1 73.12 130 PHE B CA 1
ATOM 2141 C C . PHE B 1 130 ? -7.445 43.5 8.977 1 73.12 130 PHE B C 1
ATOM 2143 O O . PHE B 1 130 ? -7.566 44.094 10.047 1 73.12 130 PHE B O 1
ATOM 2150 N N . ASP B 1 131 ? -8.484 43.094 8.227 1 72.5 131 ASP B N 1
ATOM 2151 C CA . ASP B 1 131 ? -9.852 43.438 8.578 1 72.5 131 ASP B CA 1
ATOM 2152 C C . ASP B 1 131 ? -10.234 42.875 9.945 1 72.5 131 ASP B C 1
ATOM 2154 O O . ASP B 1 131 ? -11.047 43.469 10.664 1 72.5 131 ASP B O 1
ATOM 2158 N N . GLN B 1 132 ? -9.609 41.875 10.242 1 71.88 132 GLN B N 1
ATOM 2159 C CA . GLN B 1 132 ? -9.93 41.25 11.523 1 71.88 132 GLN B CA 1
ATOM 2160 C C . GLN B 1 132 ? -9.5 42.156 12.688 1 71.88 132 GLN B C 1
ATOM 2162 O O . GLN B 1 132 ? -10.109 42.125 13.758 1 71.88 132 GLN B O 1
ATOM 2167 N N . TYR B 1 133 ? -8.477 42.938 12.289 1 72.12 133 TYR B N 1
ATOM 2168 C CA . TYR B 1 133 ? -7.988 43.875 13.305 1 72.12 133 TYR B CA 1
ATOM 2169 C C . TYR B 1 133 ? -8.914 45.062 13.438 1 72.12 133 TYR B C 1
ATOM 2171 O O . TYR B 1 133 ? -8.891 45.781 14.453 1 72.12 133 TYR B O 1
ATOM 2179 N N . LEU B 1 134 ? -9.695 45.25 12.414 1 71.31 134 LEU B N 1
ATOM 2180 C CA . LEU B 1 134 ? -10.594 46.406 12.375 1 71.31 134 LEU B CA 1
ATOM 2181 C C . LEU B 1 134 ? -11.992 46.031 12.859 1 71.31 134 LEU B C 1
ATOM 2183 O O . LEU B 1 134 ? -12.781 46.906 13.227 1 71.31 134 LEU B O 1
ATOM 2187 N N . SER B 1 135 ? -12.352 44.906 12.773 1 58.69 135 SER B N 1
ATOM 2188 C CA . SER B 1 135 ? -13.75 44.531 12.953 1 58.69 135 SER B CA 1
ATOM 2189 C C . SER B 1 135 ? -14.039 44.188 14.414 1 58.69 135 SER B C 1
ATOM 2191 O O . SER B 1 135 ? -15.203 44.188 14.844 1 58.69 135 SER B O 1
ATOM 2193 N N . SER B 1 136 ? -13.172 43.781 15.195 1 52.94 136 SER B N 1
ATOM 2194 C CA . SER B 1 136 ? -13.781 43.344 16.453 1 52.94 136 SER B CA 1
ATOM 2195 C C . SER B 1 136 ? -14.055 44.562 17.359 1 52.94 136 SER B C 1
ATOM 2197 O O . SER B 1 136 ? -13.289 45.5 17.375 1 52.94 136 SER B O 1
#

Radius of gyration: 43.54 Å; Cα contacts (8 Å, |Δi|>4): 203; chains: 2; bounding box: 28×123×72 Å

Organism: Eutrema salsugineum (NCBI:txid72664)

InterPro domains:
  IPR050804 MATH and coiled-coil domain-containing protein [PTHR46236] (2-131)

Solvent-accessible surface area (backbone atoms only — not comparable to full-atom values): 14609 Å² total; per-residue (Å²): 110,71,64,58,54,53,49,31,70,58,36,47,70,50,46,54,51,46,66,75,43,57,74,81,53,38,58,57,52,50,50,52,51,51,51,47,53,55,59,65,41,40,30,35,85,80,51,52,74,66,56,52,51,49,46,52,52,51,49,51,54,41,37,74,73,65,41,81,50,62,57,58,50,52,50,50,52,50,48,51,50,30,32,52,50,31,55,52,36,52,53,49,47,51,52,52,48,66,56,45,52,59,51,53,50,50,50,51,52,52,52,50,49,47,52,52,45,50,53,52,34,54,60,29,41,53,50,48,56,73,62,61,76,51,65,103,110,69,64,58,50,55,49,30,69,61,35,46,70,50,44,52,51,48,66,74,45,56,78,82,52,38,58,57,52,50,50,52,51,51,52,48,54,55,58,64,39,39,30,34,83,80,52,51,74,64,56,52,51,48,47,52,52,53,48,51,54,42,39,74,74,66,39,81,49,63,60,58,50,52,49,51,54,51,47,51,50,30,33,51,49,31,54,52,36,52,53,50,48,50,53,50,49,66,54,45,51,60,51,52,50,51,50,52,52,51,52,50,49,47,52,53,44,52,52,51,35,54,60,31,40,51,50,49,55,71,61,60,76,50,66,100